Protein AF-A0A660V2J4-F1 (afdb_monomer_lite)

Foldseek 3Di:
DPPVLLVLLLVLLLLLLLLLVLLVQLLVLCVVCVVVLVDDDDLVVLLVSCVSSPLVSLVCSLPVRLVSSLVSLVVSPVVDVDPLSVLLSVLSVVLSVLSVVLVVLNVCSVVVPDPCSSVVSSVSCSPSSVVNVVSSVVNLVSSLVVLLVCLLPLVNLLCLVPCVVVRHPDPVSQQSSQVSNDVLTPLVSLLSNLVSCLVVLVLVVSLVSLVVSVVSLVVDPDPVVSVVSVVSSVVSNVSSVVSCCVVVVPD

pLDDT: mean 92.28, std 7.94, range [41.03, 98.5]

Radius of gyration: 22.84 Å; chains: 1; bounding box: 65×35×66 Å

Sequence (251 aa):
MEQRIVKMLWDAFALFWRGRDIFRAIYQRFHREEERLRKRLRGATLRSLYKEIGFEELQKLRDECIAPSAAKLRQAAPHVETRVATALAGNLSIVYHRISLLIEHNIALEEGRSRDAADDLRTALLRYMEEIHRLIRTCERLFEELASALRNETFFIRSLYLHWQTVSPDRDALRAIYRKMYAGGMAEGLLEVAENFLRSGFYMRAKEVLEKTRSRLRLIKKQEQRNSLEARLRKLQAEVENALNKTLGGV

Structure (mmCIF, N/CA/C/O backbone):
data_AF-A0A660V2J4-F1
#
_entry.id   AF-A0A660V2J4-F1
#
loop_
_atom_site.group_PDB
_atom_site.id
_atom_site.type_symbol
_atom_site.label_atom_id
_atom_site.label_alt_id
_atom_site.label_comp_id
_atom_site.label_asym_id
_atom_site.label_entity_id
_atom_site.label_seq_id
_atom_site.pdbx_PDB_ins_code
_atom_site.Cartn_x
_atom_site.Cartn_y
_atom_site.Cartn_z
_atom_site.occupancy
_atom_site.B_iso_or_equiv
_atom_site.auth_seq_id
_atom_site.auth_comp_id
_atom_site.auth_asym_id
_atom_site.auth_atom_id
_atom_site.pdbx_PDB_model_num
ATOM 1 N N . MET A 1 1 ? -15.106 13.592 6.632 1.00 73.81 1 MET A N 1
ATOM 2 C CA . MET A 1 1 ? -14.903 13.811 5.179 1.00 73.81 1 MET A CA 1
ATOM 3 C C . MET A 1 1 ? -16.055 13.158 4.411 1.00 73.81 1 MET A C 1
ATOM 5 O O . MET A 1 1 ? -16.663 12.247 4.963 1.00 73.81 1 MET A O 1
ATOM 9 N N . GLU A 1 2 ? -16.390 13.572 3.181 1.00 81.69 2 GLU A N 1
ATOM 10 C CA . GLU A 1 2 ? -17.404 12.848 2.390 1.00 81.69 2 GLU A CA 1
ATOM 11 C C . GLU A 1 2 ? -16.991 11.381 2.177 1.00 81.69 2 GLU A C 1
ATOM 13 O O . GLU A 1 2 ? -15.858 11.098 1.780 1.00 81.69 2 GLU A O 1
ATOM 18 N N . GLN A 1 3 ? -17.915 10.436 2.387 1.00 86.00 3 GLN A N 1
ATOM 19 C CA . GLN A 1 3 ? -17.631 8.996 2.285 1.00 86.00 3 GLN A CA 1
ATOM 20 C C . GLN A 1 3 ? -17.048 8.609 0.916 1.00 86.00 3 GLN A C 1
ATOM 22 O O . GLN A 1 3 ? -16.174 7.744 0.828 1.00 86.00 3 GLN A O 1
ATOM 27 N N . ARG A 1 4 ? -17.490 9.281 -0.155 1.00 91.06 4 ARG A N 1
ATOM 28 C CA . ARG A 1 4 ? -16.965 9.090 -1.512 1.00 91.06 4 ARG A CA 1
ATOM 29 C C . ARG A 1 4 ? -15.473 9.431 -1.598 1.00 91.06 4 ARG A C 1
ATOM 31 O O . ARG A 1 4 ? -14.724 8.685 -2.223 1.00 91.06 4 ARG A O 1
ATOM 38 N N . ILE A 1 5 ? -15.040 10.511 -0.952 1.00 91.50 5 ILE A N 1
ATOM 39 C CA . ILE A 1 5 ? -13.641 10.958 -0.938 1.00 91.50 5 ILE A CA 1
ATOM 40 C C . ILE A 1 5 ? -12.781 9.997 -0.117 1.00 91.50 5 ILE A C 1
ATOM 42 O O . ILE A 1 5 ? -11.740 9.554 -0.597 1.00 91.50 5 ILE A O 1
ATOM 46 N N . VAL A 1 6 ? -13.247 9.575 1.065 1.00 92.06 6 VAL A N 1
ATOM 47 C CA . VAL A 1 6 ? -12.532 8.575 1.882 1.00 92.06 6 VAL A CA 1
ATOM 48 C C . VAL A 1 6 ? -12.347 7.267 1.109 1.00 92.06 6 VAL A C 1
ATOM 50 O O . VAL A 1 6 ? -11.268 6.676 1.143 1.00 92.06 6 VAL A O 1
ATOM 53 N N . LYS A 1 7 ? -13.367 6.834 0.355 1.00 94.81 7 LYS A N 1
ATOM 54 C CA . LYS A 1 7 ? -13.260 5.669 -0.530 1.00 94.81 7 LYS A CA 1
ATOM 55 C C . LYS A 1 7 ? -12.200 5.872 -1.616 1.00 94.81 7 LYS A C 1
ATOM 57 O O . LYS A 1 7 ? -11.398 4.972 -1.838 1.00 94.81 7 LYS A O 1
ATOM 62 N N . MET A 1 8 ? -12.154 7.035 -2.270 1.00 95.06 8 MET A N 1
ATOM 63 C CA . MET A 1 8 ? -11.116 7.323 -3.272 1.00 95.06 8 MET A CA 1
ATOM 64 C C . MET A 1 8 ? -9.704 7.271 -2.677 1.00 95.06 8 MET A C 1
ATOM 66 O O . MET A 1 8 ? -8.807 6.699 -3.296 1.00 95.06 8 MET A O 1
ATOM 70 N N . LEU A 1 9 ? -9.512 7.824 -1.475 1.00 95.56 9 LEU A N 1
ATOM 71 C CA . LEU A 1 9 ? -8.227 7.790 -0.771 1.00 95.56 9 LEU A CA 1
ATOM 72 C C . LEU A 1 9 ? -7.832 6.363 -0.378 1.00 95.56 9 LEU A C 1
ATOM 74 O O . LEU A 1 9 ? -6.677 5.979 -0.557 1.00 95.56 9 LEU A O 1
ATOM 78 N N . TRP A 1 10 ? -8.785 5.560 0.101 1.00 96.69 10 TRP A N 1
ATOM 79 C CA . TRP A 1 10 ? -8.566 4.137 0.360 1.00 96.69 10 TRP A CA 1
ATOM 80 C C . TRP A 1 10 ? -8.172 3.378 -0.910 1.00 96.69 10 TRP A C 1
ATOM 82 O O . TRP A 1 10 ? -7.203 2.625 -0.900 1.00 96.69 10 TRP A O 1
ATOM 92 N N . ASP A 1 11 ? -8.889 3.586 -2.013 1.00 97.50 11 ASP A N 1
ATOM 93 C CA . ASP A 1 11 ? -8.585 2.918 -3.275 1.00 97.50 11 ASP A CA 1
ATOM 94 C C . ASP A 1 11 ? -7.172 3.284 -3.762 1.00 97.50 11 ASP A C 1
ATOM 96 O O . ASP A 1 11 ? -6.417 2.409 -4.182 1.00 97.50 11 ASP A O 1
ATOM 100 N N . ALA A 1 12 ? -6.786 4.564 -3.675 1.00 97.69 12 ALA A N 1
ATOM 101 C CA . ALA A 1 12 ? -5.436 5.012 -4.016 1.00 97.69 12 ALA A CA 1
ATOM 102 C C . ALA A 1 12 ? -4.369 4.368 -3.120 1.00 97.69 12 ALA A C 1
ATOM 104 O O . ALA A 1 12 ? -3.342 3.912 -3.628 1.00 97.69 12 ALA A O 1
ATOM 105 N N . PHE A 1 13 ? -4.634 4.299 -1.812 1.00 97.88 13 PHE A N 1
ATOM 106 C CA . PHE A 1 13 ? -3.790 3.627 -0.826 1.00 97.88 13 PHE A CA 1
ATOM 107 C C . PHE A 1 13 ? -3.610 2.143 -1.175 1.00 97.88 13 PHE A C 1
ATOM 109 O O . PHE A 1 13 ? -2.484 1.660 -1.271 1.00 97.88 13 PHE A O 1
ATOM 116 N N . ALA A 1 14 ? -4.701 1.421 -1.434 1.00 98.31 14 ALA A N 1
ATOM 117 C CA . ALA A 1 14 ? -4.668 0.002 -1.776 1.00 98.31 14 ALA A CA 1
ATOM 118 C C . ALA A 1 14 ? -3.894 -0.270 -3.077 1.00 98.31 14 ALA A C 1
ATOM 120 O O . ALA A 1 14 ? -3.062 -1.176 -3.126 1.00 98.31 14 ALA A O 1
ATOM 121 N N . LEU A 1 15 ? -4.134 0.533 -4.118 1.00 98.50 15 LEU A N 1
ATOM 122 C CA . LEU A 1 15 ? -3.418 0.436 -5.393 1.00 98.50 15 LEU A CA 1
ATOM 123 C C . LEU A 1 15 ? -1.921 0.699 -5.229 1.00 98.50 15 LEU A C 1
ATOM 125 O O . LEU A 1 15 ? -1.103 -0.027 -5.791 1.00 98.50 15 LEU A O 1
ATOM 129 N N . PHE A 1 16 ? -1.556 1.700 -4.425 1.00 98.50 16 PHE A N 1
ATOM 130 C CA . PHE A 1 16 ? -0.158 2.008 -4.160 1.00 98.50 16 PHE A CA 1
ATOM 131 C C . PHE A 1 16 ? 0.564 0.840 -3.490 1.00 98.50 16 PHE A C 1
ATOM 133 O O . PHE A 1 16 ? 1.608 0.428 -3.980 1.00 98.50 16 PHE A O 1
ATOM 140 N N . TRP A 1 17 ? 0.021 0.281 -2.405 1.00 98.31 17 TRP A N 1
ATOM 141 C CA . TRP A 1 17 ? 0.702 -0.795 -1.675 1.00 98.31 17 TRP A CA 1
ATOM 142 C C . TRP A 1 17 ? 0.837 -2.080 -2.500 1.00 98.31 17 TRP A C 1
ATOM 144 O O . TRP A 1 17 ? 1.894 -2.712 -2.452 1.00 98.31 17 TRP A O 1
ATOM 154 N N . ARG A 1 18 ? -0.162 -2.410 -3.334 1.00 97.81 18 ARG A N 1
ATOM 155 C CA . ARG A 1 18 ? -0.046 -3.491 -4.330 1.00 97.81 18 ARG A CA 1
ATOM 156 C C . ARG A 1 18 ? 1.081 -3.212 -5.323 1.00 97.81 18 ARG A C 1
ATOM 158 O O . ARG A 1 18 ? 1.952 -4.054 -5.528 1.00 97.81 18 ARG A O 1
ATOM 165 N N . GLY A 1 19 ? 1.096 -2.009 -5.901 1.00 97.75 19 GLY A N 1
ATOM 166 C CA . GLY A 1 19 ? 2.144 -1.580 -6.826 1.00 97.75 19 GLY A CA 1
ATOM 167 C C . GLY A 1 19 ? 3.536 -1.586 -6.190 1.00 97.75 19 GLY A C 1
ATOM 168 O O . GLY A 1 19 ? 4.500 -2.044 -6.797 1.00 97.75 19 GLY A O 1
ATOM 169 N N . ARG A 1 20 ? 3.647 -1.156 -4.933 1.00 97.69 20 ARG A N 1
ATOM 170 C CA . ARG A 1 20 ? 4.887 -1.181 -4.154 1.00 97.69 20 ARG A CA 1
ATOM 171 C C . ARG A 1 20 ? 5.443 -2.596 -4.058 1.00 97.69 20 ARG A C 1
ATOM 173 O O . ARG A 1 20 ? 6.639 -2.782 -4.260 1.00 97.69 20 ARG A O 1
ATOM 180 N N . ASP A 1 21 ? 4.605 -3.591 -3.770 1.00 97.00 21 ASP A N 1
ATOM 181 C CA . ASP A 1 21 ? 5.059 -4.980 -3.655 1.00 97.00 21 ASP A CA 1
ATOM 182 C C . ASP A 1 21 ? 5.522 -5.561 -4.997 1.00 97.00 21 ASP A C 1
ATOM 184 O O . ASP A 1 21 ? 6.550 -6.242 -5.028 1.00 97.00 21 ASP A O 1
ATOM 188 N N . ILE A 1 22 ? 4.827 -5.232 -6.094 1.00 96.94 22 ILE A N 1
ATOM 189 C CA . ILE A 1 22 ? 5.258 -5.570 -7.462 1.00 96.94 22 ILE A CA 1
ATOM 190 C C . ILE A 1 22 ? 6.629 -4.944 -7.741 1.00 96.94 22 ILE A C 1
ATOM 192 O O . ILE A 1 22 ? 7.579 -5.644 -8.091 1.00 96.94 22 ILE A O 1
ATOM 196 N N . PHE A 1 23 ? 6.770 -3.635 -7.508 1.00 98.00 23 PHE A N 1
ATOM 197 C CA . PHE A 1 23 ? 8.033 -2.934 -7.721 1.00 98.00 23 PHE A CA 1
ATOM 198 C C . PHE A 1 23 ? 9.160 -3.502 -6.859 1.00 98.00 23 PHE A C 1
ATOM 200 O O . PHE A 1 23 ? 10.274 -3.661 -7.343 1.00 98.00 23 PHE A O 1
ATOM 207 N N . ARG A 1 24 ? 8.892 -3.855 -5.598 1.00 96.88 24 ARG A N 1
ATOM 208 C CA . ARG A 1 24 ? 9.892 -4.457 -4.710 1.00 96.88 24 ARG A CA 1
ATOM 209 C C . ARG A 1 24 ? 10.442 -5.762 -5.288 1.00 96.88 24 ARG A C 1
ATOM 211 O O . ARG A 1 24 ? 11.648 -5.976 -5.211 1.00 96.88 24 ARG A O 1
ATOM 218 N N . ALA A 1 25 ? 9.593 -6.612 -5.868 1.00 96.81 25 ALA A N 1
ATOM 219 C CA . ALA A 1 25 ? 10.039 -7.846 -6.515 1.00 96.81 25 ALA A CA 1
ATOM 220 C C . ALA A 1 25 ? 10.914 -7.560 -7.750 1.00 96.81 25 ALA A C 1
ATOM 222 O O . ALA A 1 25 ? 11.991 -8.142 -7.890 1.00 96.81 25 ALA A O 1
ATOM 223 N N . ILE A 1 26 ? 10.499 -6.607 -8.592 1.00 97.12 26 ILE A N 1
ATOM 224 C CA . ILE A 1 26 ? 11.266 -6.158 -9.766 1.00 97.12 26 ILE A CA 1
ATOM 225 C C . ILE A 1 26 ? 12.624 -5.594 -9.338 1.00 97.12 26 ILE A C 1
ATOM 227 O O . ILE A 1 26 ? 13.661 -5.998 -9.859 1.00 97.12 26 ILE A O 1
ATOM 231 N N . TYR A 1 27 ? 12.637 -4.704 -8.349 1.00 97.31 27 TYR A N 1
ATOM 232 C CA . TYR A 1 27 ? 13.842 -4.049 -7.855 1.00 97.31 27 TYR A CA 1
ATOM 233 C C . TYR A 1 27 ? 14.826 -5.045 -7.224 1.00 97.31 27 TYR A C 1
ATOM 235 O O . TYR A 1 27 ? 16.031 -4.933 -7.425 1.00 97.31 27 TYR A O 1
ATOM 243 N N . GLN A 1 28 ? 14.333 -6.079 -6.533 1.00 96.75 28 GLN A N 1
ATOM 244 C CA . GLN A 1 28 ? 15.180 -7.165 -6.029 1.00 96.75 28 GLN A CA 1
ATOM 245 C C . GLN A 1 28 ? 15.858 -7.953 -7.153 1.00 96.75 28 GLN A C 1
ATOM 247 O O . GLN A 1 28 ? 17.029 -8.303 -7.016 1.00 96.75 28 GLN A O 1
ATOM 252 N N . ARG A 1 29 ? 15.153 -8.245 -8.254 1.00 96.81 29 ARG A N 1
ATOM 253 C CA . ARG A 1 29 ? 15.758 -8.908 -9.421 1.00 96.81 29 ARG A CA 1
ATOM 254 C C . ARG A 1 29 ? 16.741 -7.983 -10.132 1.00 96.81 29 ARG A C 1
ATOM 256 O O . ARG A 1 29 ? 17.856 -8.403 -10.409 1.00 96.81 29 ARG A O 1
ATOM 263 N N . PHE A 1 30 ? 16.380 -6.714 -10.322 1.00 95.88 30 PHE A N 1
ATOM 264 C CA . PHE A 1 30 ? 17.278 -5.684 -10.850 1.00 95.88 30 PHE A CA 1
ATOM 265 C C . PHE A 1 30 ? 18.596 -5.610 -10.066 1.00 95.88 30 PHE A C 1
ATOM 267 O O . PHE A 1 30 ? 19.661 -5.678 -10.669 1.00 95.88 30 PHE A O 1
ATOM 274 N N . HIS A 1 31 ? 18.539 -5.558 -8.733 1.00 95.19 31 HIS A N 1
ATOM 275 C CA . HIS A 1 31 ? 19.734 -5.465 -7.892 1.00 95.19 31 HIS A CA 1
ATOM 276 C C . HIS A 1 31 ? 20.636 -6.712 -7.996 1.00 95.19 31 HIS A C 1
ATOM 278 O O . HIS A 1 31 ? 21.852 -6.610 -7.848 1.00 95.19 31 HIS A O 1
ATOM 284 N N . ARG A 1 32 ? 20.082 -7.903 -8.267 1.00 94.88 32 ARG A N 1
ATOM 285 C CA . ARG A 1 32 ? 20.900 -9.110 -8.517 1.00 94.88 32 ARG A CA 1
ATOM 286 C C . ARG A 1 32 ? 21.688 -9.009 -9.822 1.00 94.88 32 ARG A C 1
ATOM 288 O O . ARG A 1 32 ? 22.798 -9.524 -9.904 1.00 94.88 32 ARG A O 1
ATOM 295 N N . GLU A 1 33 ? 21.133 -8.314 -10.809 1.00 93.56 33 GLU A N 1
ATOM 296 C CA . GLU A 1 33 ? 21.704 -8.186 -12.150 1.00 93.56 33 GLU A CA 1
ATOM 297 C C . GLU A 1 33 ? 22.475 -6.870 -12.367 1.00 93.56 33 GLU A C 1
ATOM 299 O O . GLU A 1 33 ? 23.043 -6.654 -13.441 1.00 93.56 33 GLU A O 1
ATOM 304 N N . GLU A 1 34 ? 22.538 -5.991 -11.363 1.00 91.25 34 GLU A N 1
ATOM 305 C CA . GLU A 1 34 ? 23.089 -4.635 -11.486 1.00 91.25 34 GLU A CA 1
ATOM 306 C C . GLU A 1 34 ? 24.537 -4.631 -12.005 1.00 91.25 34 GLU A C 1
ATOM 308 O O . GLU A 1 34 ? 24.867 -3.913 -12.949 1.00 91.25 34 GLU A O 1
ATOM 313 N N . GLU A 1 35 ? 25.399 -5.495 -11.465 1.00 90.38 35 GLU A N 1
ATOM 314 C CA . GLU A 1 35 ? 26.800 -5.601 -11.898 1.00 90.38 35 GLU A CA 1
ATOM 315 C C . GLU A 1 35 ? 26.942 -6.053 -13.358 1.00 90.38 35 GLU A C 1
ATOM 317 O O . GLU A 1 35 ? 27.878 -5.660 -14.062 1.00 90.38 35 GLU A O 1
ATOM 322 N N . ARG A 1 36 ? 25.996 -6.855 -13.858 1.00 90.00 36 ARG A N 1
ATOM 323 C CA . ARG A 1 36 ? 25.964 -7.248 -15.273 1.00 90.00 36 ARG A CA 1
ATOM 324 C C . ARG A 1 36 ? 25.474 -6.093 -16.139 1.00 90.00 36 ARG A C 1
ATOM 326 O O . ARG A 1 36 ? 26.045 -5.870 -17.203 1.00 90.00 36 ARG A O 1
ATOM 333 N N . LEU A 1 37 ? 24.495 -5.321 -15.662 1.00 89.81 37 LEU A N 1
ATOM 334 C CA . LEU A 1 37 ? 23.992 -4.110 -16.320 1.00 89.81 37 LEU A CA 1
ATOM 335 C C . LEU A 1 37 ? 25.022 -2.973 -16.371 1.00 89.81 37 LEU A C 1
ATOM 337 O O . LEU A 1 37 ? 24.953 -2.122 -17.256 1.00 89.81 37 LEU A O 1
ATOM 341 N N . ARG A 1 38 ? 26.006 -2.936 -15.469 1.00 90.06 38 ARG A N 1
ATOM 342 C CA . ARG A 1 38 ? 27.103 -1.950 -15.526 1.00 90.06 38 ARG A CA 1
ATOM 343 C C . ARG A 1 38 ? 28.062 -2.193 -16.691 1.00 90.06 38 ARG A C 1
ATOM 345 O O . ARG A 1 38 ? 28.679 -1.245 -17.178 1.00 90.06 38 ARG A O 1
ATOM 352 N N . LYS A 1 39 ? 28.150 -3.431 -17.180 1.00 89.56 39 LYS A N 1
ATOM 353 C CA . LYS A 1 39 ? 28.968 -3.798 -18.341 1.00 89.56 39 LYS A CA 1
ATOM 354 C C . LYS A 1 39 ? 28.204 -3.536 -19.636 1.00 89.56 39 LYS A C 1
ATOM 356 O O . LYS A 1 39 ? 26.977 -3.568 -19.674 1.00 89.56 39 LYS A O 1
ATOM 361 N N . ARG A 1 40 ? 28.937 -3.300 -20.724 1.00 85.75 40 ARG A N 1
ATOM 362 C CA . ARG A 1 40 ? 28.337 -3.196 -22.056 1.00 85.75 40 ARG A CA 1
ATOM 363 C C . ARG A 1 40 ? 27.771 -4.556 -22.464 1.00 85.75 40 ARG A C 1
ATOM 365 O O . ARG A 1 40 ? 28.480 -5.561 -22.405 1.00 85.75 40 ARG A O 1
ATOM 372 N N . LEU A 1 41 ? 26.511 -4.585 -22.886 1.00 85.12 41 LEU A N 1
ATOM 373 C CA . LEU A 1 41 ? 25.811 -5.804 -23.289 1.00 85.12 41 LEU A CA 1
ATOM 374 C C . LEU A 1 41 ? 25.343 -5.684 -24.738 1.00 85.12 41 LEU A C 1
ATOM 376 O O . LEU A 1 41 ? 24.947 -4.615 -25.195 1.00 85.12 41 LEU A O 1
ATOM 380 N N . ARG A 1 42 ? 25.358 -6.804 -25.468 1.00 85.06 42 ARG A N 1
ATOM 381 C CA . ARG A 1 42 ? 24.712 -6.875 -26.785 1.00 85.06 42 ARG A CA 1
ATOM 382 C C . ARG A 1 42 ? 23.197 -6.748 -26.604 1.00 85.06 42 ARG A C 1
ATOM 384 O O . ARG A 1 42 ? 22.652 -7.297 -25.648 1.00 85.06 42 ARG A O 1
ATOM 391 N N . GLY A 1 43 ? 22.511 -6.110 -27.555 1.00 82.62 43 GLY A N 1
ATOM 392 C CA . GLY A 1 43 ? 21.068 -5.843 -27.459 1.00 82.62 43 GLY A CA 1
ATOM 393 C C . GLY A 1 43 ? 20.212 -7.088 -27.183 1.00 82.62 43 GLY A C 1
ATOM 394 O O . GLY A 1 43 ? 19.308 -7.037 -26.359 1.00 82.62 43 GLY A O 1
ATOM 395 N N . ALA A 1 44 ? 20.537 -8.238 -27.785 1.00 84.88 44 ALA A N 1
ATOM 396 C CA . ALA A 1 44 ? 19.824 -9.493 -27.520 1.00 84.88 44 ALA A CA 1
ATOM 397 C C . ALA A 1 44 ? 19.966 -9.969 -26.060 1.00 84.88 44 ALA A C 1
ATOM 399 O O . ALA A 1 44 ? 18.983 -10.377 -25.446 1.00 84.88 44 ALA A O 1
ATOM 400 N N . THR A 1 45 ? 21.171 -9.869 -25.491 1.00 86.44 45 THR A N 1
ATOM 401 C CA . THR A 1 45 ? 21.437 -10.208 -24.086 1.00 86.44 45 THR A CA 1
ATOM 402 C C . THR A 1 45 ? 20.729 -9.238 -23.145 1.00 86.44 45 THR A C 1
ATOM 404 O O . THR A 1 45 ? 20.132 -9.672 -22.165 1.00 86.44 45 THR A O 1
ATOM 407 N N . LEU A 1 46 ? 20.748 -7.940 -23.467 1.00 86.88 46 LEU A N 1
ATOM 408 C CA . LEU A 1 46 ? 20.059 -6.913 -22.688 1.00 86.88 46 LEU A CA 1
ATOM 409 C C . LEU A 1 46 ? 18.546 -7.174 -22.636 1.00 86.88 46 LEU A C 1
ATOM 411 O O . LEU A 1 46 ? 17.966 -7.170 -21.557 1.00 86.88 46 LEU A O 1
ATOM 415 N N . ARG A 1 47 ? 17.920 -7.503 -23.773 1.00 86.06 47 ARG A N 1
ATOM 416 C CA . ARG A 1 47 ? 16.488 -7.841 -23.827 1.00 86.06 47 ARG A CA 1
ATOM 417 C C . ARG A 1 47 ? 16.128 -9.063 -22.981 1.00 86.06 47 ARG A C 1
ATOM 419 O O . ARG A 1 47 ? 15.116 -9.036 -22.288 1.00 86.06 47 ARG A O 1
ATOM 426 N N . SER A 1 48 ? 16.944 -10.122 -23.012 1.00 89.12 48 SER A N 1
ATOM 427 C CA . SER A 1 48 ? 16.725 -11.300 -22.152 1.00 89.12 48 SER A CA 1
ATOM 428 C C . SER A 1 48 ? 16.757 -10.914 -20.676 1.00 89.12 48 SER A C 1
ATOM 430 O O . SER A 1 48 ? 15.836 -11.226 -19.926 1.00 89.12 48 SER A O 1
ATOM 432 N N . LEU A 1 49 ? 17.773 -10.141 -20.291 1.00 89.56 49 LEU A N 1
ATOM 433 C CA . LEU A 1 49 ? 17.950 -9.681 -18.920 1.00 89.56 49 LEU A CA 1
ATOM 434 C C . LEU A 1 49 ? 16.769 -8.824 -18.439 1.00 89.56 49 LEU A C 1
ATOM 436 O O . LEU A 1 49 ? 16.384 -8.868 -17.278 1.00 89.56 49 LEU A O 1
ATOM 440 N N . TYR A 1 50 ? 16.153 -8.059 -19.337 1.00 87.94 50 TYR A N 1
ATOM 441 C CA . TYR A 1 50 ? 15.026 -7.190 -18.999 1.00 87.94 50 TYR A CA 1
ATOM 442 C C . TYR A 1 50 ? 13.754 -7.988 -18.739 1.00 87.94 50 TYR A C 1
ATOM 444 O O . TYR A 1 50 ? 13.012 -7.690 -17.798 1.00 87.94 50 TYR A O 1
ATOM 452 N N . LYS A 1 51 ? 13.535 -9.049 -19.519 1.00 89.81 51 LYS A N 1
ATOM 453 C CA . LYS A 1 51 ? 12.469 -10.015 -19.243 1.00 89.81 51 LYS A CA 1
ATOM 454 C C . LYS A 1 51 ? 12.669 -10.665 -17.876 1.00 89.81 51 LYS A C 1
ATOM 456 O O . LYS A 1 51 ? 11.728 -10.702 -17.091 1.00 89.81 51 LYS A O 1
ATOM 461 N N . GLU A 1 52 ? 13.897 -11.071 -17.553 1.00 90.94 52 GLU A N 1
ATOM 462 C CA . GLU A 1 52 ? 14.248 -11.653 -16.247 1.00 90.94 52 GLU A CA 1
ATOM 463 C C . GLU A 1 52 ? 14.034 -10.672 -15.080 1.00 90.94 52 GLU A C 1
ATOM 465 O O . GLU A 1 52 ? 13.536 -11.056 -14.021 1.00 90.94 52 GLU A O 1
ATOM 470 N N . ILE A 1 53 ? 14.350 -9.387 -15.266 1.00 92.12 53 ILE A N 1
ATOM 471 C CA . ILE A 1 53 ? 14.111 -8.345 -14.256 1.00 92.12 53 ILE A CA 1
ATOM 472 C C . ILE A 1 53 ? 12.608 -8.095 -14.046 1.00 92.12 53 ILE A C 1
ATOM 474 O O . ILE A 1 53 ? 12.199 -7.759 -12.931 1.00 92.12 53 ILE A O 1
ATOM 478 N N . GLY A 1 54 ? 11.770 -8.340 -15.054 1.00 91.62 54 GLY A N 1
ATOM 479 C CA . GLY A 1 54 ? 10.312 -8.188 -14.988 1.00 91.62 54 GLY A CA 1
ATOM 480 C C . GLY A 1 54 ? 9.818 -6.909 -15.653 1.00 91.62 54 GLY A C 1
ATOM 481 O O . GLY A 1 54 ? 9.002 -6.180 -15.097 1.00 91.62 54 GLY A O 1
ATOM 482 N N . PHE A 1 55 ? 10.322 -6.612 -16.847 1.00 88.88 55 PHE A N 1
ATOM 483 C CA . PHE A 1 55 ? 9.948 -5.406 -17.581 1.00 88.88 55 PHE A CA 1
ATOM 484 C C . PHE A 1 55 ? 8.453 -5.339 -17.948 1.00 88.88 55 PHE A C 1
ATOM 486 O O . PHE A 1 55 ? 7.824 -4.292 -17.821 1.00 88.88 55 PHE A O 1
ATOM 493 N N . GLU A 1 56 ? 7.843 -6.467 -18.313 1.00 89.81 56 GLU A N 1
ATOM 494 C CA . GLU A 1 56 ? 6.390 -6.547 -18.543 1.00 89.81 56 GLU A CA 1
ATOM 495 C C . GLU A 1 56 ? 5.590 -6.222 -17.268 1.00 89.81 56 GLU A C 1
ATOM 497 O O . GLU A 1 56 ? 4.529 -5.598 -17.311 1.00 89.81 56 GLU A O 1
ATOM 502 N N . GLU A 1 57 ? 6.121 -6.595 -16.102 1.00 94.62 57 GLU A N 1
ATOM 503 C CA . GLU A 1 57 ? 5.511 -6.286 -14.809 1.00 94.62 57 GLU A CA 1
ATOM 504 C C . GLU A 1 57 ? 5.641 -4.797 -14.458 1.00 94.62 57 GLU A C 1
ATOM 506 O O . GLU A 1 57 ? 4.752 -4.263 -13.795 1.00 94.62 57 GLU A O 1
ATOM 511 N N . LEU A 1 58 ? 6.684 -4.096 -14.933 1.00 94.12 58 LEU A N 1
ATOM 512 C CA . LEU A 1 58 ? 6.783 -2.634 -14.807 1.00 94.12 58 LEU A CA 1
ATOM 513 C C . LEU A 1 58 ? 5.644 -1.934 -15.554 1.00 94.12 58 LEU A C 1
ATOM 515 O O . LEU A 1 58 ? 5.080 -0.968 -15.036 1.00 94.12 58 LEU A O 1
ATOM 519 N N . GLN A 1 59 ? 5.269 -2.422 -16.737 1.00 93.81 59 GLN A N 1
ATOM 520 C CA . GLN A 1 59 ? 4.137 -1.865 -17.473 1.00 93.81 59 GLN A CA 1
ATOM 521 C C . GLN A 1 59 ? 2.822 -2.074 -16.714 1.00 93.81 59 GLN A C 1
ATOM 523 O O . GLN A 1 59 ? 2.089 -1.111 -16.491 1.00 93.81 59 GLN A O 1
ATOM 528 N N . LYS A 1 60 ? 2.563 -3.294 -16.226 1.00 95.00 60 LYS A N 1
ATOM 529 C CA . LYS A 1 60 ? 1.381 -3.578 -15.390 1.00 95.00 60 LYS A CA 1
ATOM 530 C C . LYS A 1 60 ? 1.359 -2.716 -14.130 1.00 95.00 60 LYS A C 1
ATOM 532 O O . LYS A 1 60 ? 0.342 -2.113 -13.809 1.00 95.00 60 LYS A O 1
ATOM 537 N N . LEU A 1 61 ? 2.498 -2.578 -13.448 1.00 96.75 61 LEU A N 1
ATOM 538 C CA . LEU A 1 61 ? 2.657 -1.673 -12.310 1.00 96.75 61 LEU A CA 1
ATOM 539 C C . LEU A 1 61 ? 2.236 -0.239 -12.665 1.00 96.75 61 LEU A C 1
ATOM 541 O O . LEU A 1 61 ? 1.492 0.391 -11.908 1.00 96.75 61 LEU A O 1
ATOM 545 N N . ARG A 1 62 ? 2.711 0.286 -13.798 1.00 97.50 62 ARG A N 1
ATOM 546 C CA . ARG A 1 62 ? 2.387 1.641 -14.253 1.00 97.50 62 ARG A CA 1
ATOM 547 C C . ARG A 1 62 ? 0.888 1.800 -14.506 1.00 97.50 62 ARG A C 1
ATOM 549 O O . ARG A 1 62 ? 0.291 2.740 -13.977 1.00 97.50 62 ARG A O 1
ATOM 556 N N . ASP A 1 63 ? 0.319 0.894 -15.291 1.00 97.31 63 ASP A N 1
ATOM 557 C CA . ASP A 1 63 ? -1.019 1.036 -15.871 1.00 97.31 63 ASP A CA 1
ATOM 558 C C . ASP A 1 63 ? -2.128 0.639 -14.887 1.00 97.31 63 ASP A C 1
ATOM 560 O O . ASP A 1 63 ? -3.169 1.291 -14.829 1.00 97.31 63 ASP A O 1
ATOM 564 N N . GLU A 1 64 ? -1.891 -0.374 -14.053 1.00 97.56 64 GLU A N 1
ATOM 565 C CA . GLU A 1 64 ? -2.902 -0.924 -13.145 1.00 97.56 64 GLU A CA 1
ATOM 566 C C . GLU A 1 64 ? -2.809 -0.354 -11.724 1.00 97.56 64 GLU A C 1
ATOM 568 O O . GLU A 1 64 ? -3.819 -0.300 -11.022 1.00 97.56 64 GLU A O 1
ATOM 573 N N . CYS A 1 65 ? -1.630 0.111 -11.288 1.00 98.00 65 CYS A N 1
ATOM 574 C CA . CYS A 1 65 ? -1.419 0.584 -9.914 1.00 98.00 65 CYS A CA 1
ATOM 575 C C . CYS A 1 65 ? -1.071 2.077 -9.842 1.00 98.00 65 CYS A C 1
ATOM 577 O O . CYS A 1 65 ? -1.793 2.846 -9.202 1.00 98.00 65 CYS A O 1
ATOM 579 N N . ILE A 1 66 ? 0.023 2.508 -10.481 1.00 98.19 66 ILE A N 1
ATOM 580 C CA . ILE A 1 66 ? 0.570 3.863 -10.297 1.00 98.19 66 ILE A CA 1
ATOM 581 C C . ILE A 1 66 ? -0.344 4.931 -10.905 1.00 98.19 66 ILE A C 1
ATOM 583 O O . ILE A 1 66 ? -0.735 5.864 -10.199 1.00 98.19 66 ILE A O 1
ATOM 587 N N . ALA A 1 67 ? -0.716 4.802 -12.184 1.00 97.56 67 ALA A N 1
ATOM 588 C CA . ALA A 1 67 ? -1.580 5.780 -12.844 1.00 97.56 67 ALA A CA 1
ATOM 589 C C . ALA A 1 67 ? -2.966 5.882 -12.178 1.00 97.56 67 ALA A C 1
ATOM 591 O O . ALA A 1 67 ? -3.374 7.004 -11.851 1.00 97.56 67 ALA A O 1
ATOM 592 N N . PRO A 1 68 ? -3.671 4.771 -11.875 1.00 98.12 68 PRO A N 1
ATOM 593 C CA . PRO A 1 68 ? -4.966 4.846 -11.204 1.00 98.12 68 PRO A CA 1
ATOM 594 C C . PRO A 1 68 ? -4.877 5.404 -9.777 1.00 98.12 68 PRO A C 1
ATOM 596 O O . PRO A 1 68 ? -5.754 6.168 -9.367 1.00 98.12 68 PRO A O 1
ATOM 599 N N . SER A 1 69 ? -3.814 5.085 -9.026 1.00 97.75 69 SER A N 1
ATOM 600 C CA . SER A 1 69 ? -3.586 5.652 -7.688 1.00 97.75 69 SER A CA 1
ATOM 601 C C . SER A 1 69 ? -3.383 7.171 -7.757 1.00 97.75 69 SER A C 1
ATOM 603 O O . SER A 1 69 ? -4.078 7.920 -7.064 1.00 97.75 69 SER A O 1
ATOM 605 N N . ALA A 1 70 ? -2.525 7.649 -8.667 1.00 97.06 70 ALA A N 1
ATOM 606 C CA . ALA A 1 70 ? -2.302 9.079 -8.883 1.00 97.06 70 ALA A CA 1
ATOM 607 C C . ALA A 1 70 ? -3.586 9.809 -9.312 1.00 97.06 70 ALA A C 1
ATOM 609 O O . ALA A 1 70 ? -3.878 10.891 -8.802 1.00 97.06 70 ALA A O 1
ATOM 610 N N . ALA A 1 71 ? -4.377 9.219 -10.212 1.00 96.62 71 ALA A N 1
ATOM 611 C CA . ALA A 1 71 ? -5.637 9.801 -10.671 1.00 96.62 71 ALA A CA 1
ATOM 612 C C . ALA A 1 71 ? -6.643 9.973 -9.522 1.00 96.62 71 ALA A C 1
ATOM 614 O O . ALA A 1 71 ? -7.217 11.050 -9.365 1.00 96.62 71 ALA A O 1
ATOM 615 N N . LYS A 1 72 ? -6.808 8.948 -8.676 1.00 96.12 72 LYS A N 1
ATOM 616 C CA . LYS A 1 72 ? -7.687 9.007 -7.498 1.00 96.12 72 LYS A CA 1
ATOM 617 C C . LYS A 1 72 ? -7.236 10.063 -6.488 1.00 96.12 72 LYS A C 1
ATOM 619 O O . LYS A 1 72 ? -8.074 10.781 -5.952 1.00 96.12 72 LYS A O 1
ATOM 624 N N . LEU A 1 73 ? -5.928 10.212 -6.271 1.00 94.88 73 LEU A N 1
ATOM 625 C CA . LEU A 1 73 ? -5.386 11.264 -5.404 1.00 94.88 73 LEU A CA 1
ATOM 626 C C . LEU A 1 73 ? -5.667 12.665 -5.952 1.00 94.88 73 LEU A C 1
ATOM 628 O O . LEU A 1 73 ? -6.087 13.531 -5.191 1.00 94.88 73 LEU A O 1
ATOM 632 N N . ARG A 1 74 ? -5.504 12.887 -7.264 1.00 92.75 74 ARG A N 1
ATOM 633 C CA . ARG A 1 74 ? -5.843 14.178 -7.894 1.00 92.75 74 ARG A CA 1
ATOM 634 C C . ARG A 1 74 ? -7.333 14.493 -7.795 1.00 92.75 74 ARG A C 1
ATOM 636 O O . ARG A 1 74 ? -7.680 15.643 -7.568 1.00 92.75 74 ARG A O 1
ATOM 643 N N . GLN A 1 75 ? -8.197 13.489 -7.940 1.00 91.81 75 GLN A N 1
ATOM 644 C CA . GLN A 1 75 ? -9.645 13.657 -7.775 1.00 91.81 75 GLN A CA 1
ATOM 645 C C . GLN A 1 75 ? -10.032 13.965 -6.326 1.00 91.81 75 GLN A C 1
ATOM 647 O O . GLN A 1 75 ? -10.951 14.741 -6.092 1.00 91.81 75 GLN A O 1
ATOM 652 N N . ALA A 1 76 ? -9.335 13.378 -5.351 1.00 89.44 76 ALA A N 1
ATOM 653 C CA . ALA A 1 76 ? -9.584 13.643 -3.940 1.00 89.44 76 ALA A CA 1
ATOM 654 C C . ALA A 1 76 ? -9.016 14.998 -3.478 1.00 89.44 76 ALA A C 1
ATOM 656 O O . ALA A 1 76 ? -9.606 15.623 -2.603 1.00 89.44 76 ALA A O 1
ATOM 657 N N . ALA A 1 77 ? -7.908 15.470 -4.063 1.00 84.12 77 ALA A N 1
ATOM 658 C CA . ALA A 1 77 ? -7.158 16.642 -3.598 1.00 84.12 77 ALA A CA 1
ATOM 659 C C . ALA A 1 77 ? -7.985 17.931 -3.371 1.00 84.12 77 ALA A C 1
ATOM 661 O O . ALA A 1 77 ? -7.739 18.589 -2.364 1.00 84.12 77 ALA A O 1
ATOM 662 N N . PRO A 1 78 ? -8.983 18.297 -4.204 1.00 81.81 78 PRO A N 1
ATOM 663 C CA . PRO A 1 78 ? -9.815 19.480 -3.953 1.00 81.81 78 PRO A CA 1
ATOM 664 C C . PRO A 1 78 ? -10.685 19.380 -2.692 1.00 81.81 78 PRO A C 1
ATOM 666 O O . PRO A 1 78 ? -11.127 20.395 -2.166 1.00 81.81 78 PRO A O 1
ATOM 669 N N . HIS A 1 79 ? -10.954 18.162 -2.220 1.00 78.00 79 HIS A N 1
ATOM 670 C CA . HIS A 1 79 ? -11.916 17.878 -1.151 1.00 78.00 79 HIS A CA 1
ATOM 671 C C . HIS A 1 79 ? -11.262 17.493 0.173 1.00 78.00 79 HIS A C 1
ATOM 673 O O . HIS A 1 79 ? -11.947 17.240 1.166 1.00 78.00 79 HIS A O 1
ATOM 679 N N . VAL A 1 80 ? -9.939 17.395 0.193 1.00 70.25 80 VAL A N 1
ATOM 680 C CA . VAL A 1 80 ? -9.188 17.095 1.400 1.00 70.25 80 VAL A CA 1
ATOM 681 C C . VAL A 1 80 ? -7.996 18.040 1.444 1.00 70.25 80 VAL A C 1
ATOM 683 O O . VAL A 1 80 ? -7.119 17.978 0.588 1.00 70.25 80 VAL A O 1
ATOM 686 N N . GLU A 1 81 ? -7.975 18.909 2.460 1.00 60.62 81 GLU A N 1
ATOM 687 C CA . GLU A 1 81 ? -6.940 19.919 2.740 1.00 60.62 81 GLU A CA 1
ATOM 688 C C . GLU A 1 81 ? -5.592 19.286 3.135 1.00 60.62 81 GLU A C 1
ATOM 690 O O . GLU A 1 81 ? -4.962 19.633 4.131 1.00 60.62 81 GLU A O 1
ATOM 695 N N . THR A 1 82 ? -5.122 18.300 2.377 1.00 66.12 82 THR A N 1
ATOM 696 C CA . THR A 1 82 ? -3.860 17.628 2.649 1.00 66.12 82 THR A CA 1
ATOM 697 C C . THR A 1 82 ? -2.892 17.918 1.523 1.00 66.12 82 THR A C 1
ATOM 699 O O . THR A 1 82 ? -2.943 17.332 0.443 1.00 66.12 82 THR A O 1
ATOM 702 N N . ARG A 1 83 ? -1.912 18.776 1.825 1.00 82.94 83 ARG A N 1
ATOM 703 C CA . ARG A 1 83 ? -0.674 18.911 1.037 1.00 82.94 83 ARG A CA 1
ATOM 704 C C . ARG A 1 83 ? -0.062 17.536 0.704 1.00 82.94 83 ARG A C 1
ATOM 706 O O . ARG A 1 83 ? 0.551 17.373 -0.345 1.00 82.94 83 ARG A O 1
ATOM 713 N N . VAL A 1 84 ? -0.298 16.543 1.568 1.00 89.19 84 VAL A N 1
ATOM 714 C CA . VAL A 1 84 ? 0.092 15.136 1.407 1.00 89.19 84 VAL A CA 1
ATOM 715 C C . VAL A 1 84 ? -0.517 14.489 0.157 1.00 89.19 84 VAL A C 1
ATOM 717 O O . VAL A 1 84 ? 0.222 13.859 -0.594 1.00 89.19 84 VAL A O 1
ATOM 720 N N . ALA A 1 85 ? -1.817 14.653 -0.126 1.00 89.25 85 ALA A N 1
ATOM 721 C CA . ALA A 1 85 ? -2.447 14.035 -1.301 1.00 89.25 85 ALA A CA 1
ATOM 722 C C . ALA A 1 85 ? -1.884 14.595 -2.619 1.00 89.25 85 ALA A C 1
ATOM 724 O O . ALA A 1 85 ? -1.579 13.834 -3.541 1.00 89.25 85 ALA A O 1
ATOM 725 N N . THR A 1 86 ? -1.662 15.910 -2.682 1.00 90.44 86 THR A N 1
ATOM 726 C CA . THR A 1 86 ? -1.019 16.567 -3.830 1.00 90.44 86 THR A CA 1
ATOM 727 C C . THR A 1 86 ? 0.426 16.101 -4.004 1.00 90.44 86 THR A C 1
ATOM 729 O O . THR A 1 86 ? 0.835 15.762 -5.115 1.00 90.44 86 THR A O 1
ATOM 732 N N . ALA A 1 87 ? 1.195 16.018 -2.913 1.00 93.69 87 ALA A N 1
ATOM 733 C CA . ALA A 1 87 ? 2.566 15.513 -2.947 1.00 93.69 87 ALA A CA 1
ATOM 734 C C . ALA A 1 87 ? 2.631 14.045 -3.402 1.00 93.69 87 ALA A C 1
ATOM 736 O O . ALA A 1 87 ? 3.487 13.690 -4.213 1.00 93.69 87 ALA A O 1
ATOM 737 N N . LEU A 1 88 ? 1.713 13.194 -2.934 1.00 96.00 88 LEU A N 1
ATOM 738 C CA . LEU A 1 88 ? 1.588 11.806 -3.387 1.00 96.00 88 LEU A CA 1
ATOM 739 C C . LEU A 1 88 ? 1.306 11.736 -4.890 1.00 96.00 88 LEU A C 1
ATOM 741 O O . LEU A 1 88 ? 2.024 11.052 -5.617 1.00 96.00 88 LEU A O 1
ATOM 745 N N . ALA A 1 89 ? 0.309 12.482 -5.374 1.00 95.38 89 ALA A N 1
ATOM 746 C CA . ALA A 1 89 ? -0.026 12.518 -6.795 1.00 95.38 89 ALA A CA 1
ATOM 747 C C . ALA A 1 89 ? 1.159 12.991 -7.655 1.00 95.38 89 ALA A C 1
ATOM 749 O O . ALA A 1 89 ? 1.412 12.417 -8.716 1.00 95.38 89 ALA A O 1
ATOM 750 N N . GLY A 1 90 ? 1.902 14.001 -7.194 1.00 95.75 90 GLY A N 1
ATOM 751 C CA . GLY A 1 90 ? 3.110 14.497 -7.855 1.00 95.75 90 GLY A CA 1
ATOM 752 C C . GLY A 1 90 ? 4.197 13.427 -7.956 1.00 95.75 90 GLY A C 1
ATOM 753 O O . GLY A 1 90 ? 4.647 13.112 -9.057 1.00 95.75 90 GLY A O 1
ATOM 754 N N . ASN A 1 91 ? 4.561 12.798 -6.835 1.00 97.94 91 ASN A N 1
ATOM 755 C CA . ASN A 1 91 ? 5.583 11.747 -6.816 1.00 97.94 91 ASN A CA 1
ATOM 756 C C . ASN A 1 91 ? 5.195 10.539 -7.682 1.00 97.94 91 ASN A C 1
ATOM 758 O O . ASN A 1 91 ? 6.012 10.060 -8.467 1.00 97.94 91 ASN A O 1
ATOM 762 N N . LEU A 1 92 ? 3.941 10.079 -7.611 1.00 98.12 92 LEU A N 1
ATOM 763 C CA . LEU A 1 92 ? 3.461 8.975 -8.449 1.00 98.12 92 LEU A CA 1
ATOM 764 C C . LEU A 1 92 ? 3.438 9.336 -9.939 1.00 98.12 92 LEU A C 1
ATOM 766 O O . LEU A 1 92 ? 3.682 8.472 -10.778 1.00 98.12 92 LEU A O 1
ATOM 770 N N . SER A 1 93 ? 3.212 10.606 -10.284 1.00 97.75 93 SER A N 1
ATOM 771 C CA . SER A 1 93 ? 3.309 11.072 -11.675 1.00 97.75 93 SER A CA 1
ATOM 772 C C . SER A 1 93 ? 4.748 11.001 -12.196 1.00 97.75 93 SER A C 1
ATOM 774 O O . SER A 1 93 ? 4.963 10.626 -13.347 1.00 97.75 93 SER A O 1
ATOM 776 N N . ILE A 1 94 ? 5.741 11.288 -11.346 1.00 98.25 94 ILE A N 1
ATOM 777 C CA . ILE A 1 94 ? 7.157 11.117 -11.699 1.00 98.25 94 ILE A CA 1
ATOM 778 C C . ILE A 1 94 ? 7.477 9.629 -11.884 1.00 98.25 94 ILE A C 1
ATOM 780 O O . ILE A 1 94 ? 8.088 9.269 -12.887 1.00 98.25 94 ILE A O 1
ATOM 784 N N . VAL A 1 95 ? 7.015 8.754 -10.982 1.00 98.25 95 VAL A N 1
ATOM 785 C CA . VAL A 1 95 ? 7.182 7.293 -11.126 1.00 98.25 95 VAL A CA 1
ATOM 786 C C . VAL A 1 95 ? 6.586 6.801 -12.447 1.00 98.25 95 VAL A C 1
ATOM 788 O O . VAL A 1 95 ? 7.265 6.111 -13.205 1.00 98.25 95 VAL A O 1
ATOM 791 N N . TYR A 1 96 ? 5.350 7.203 -12.759 1.00 98.19 96 TYR A N 1
ATOM 792 C CA . TYR A 1 96 ? 4.686 6.880 -14.023 1.00 98.19 96 TYR A CA 1
ATOM 793 C C . TYR A 1 96 ? 5.531 7.287 -15.235 1.00 98.19 96 TYR A C 1
ATOM 795 O O . TYR A 1 96 ? 5.728 6.498 -16.163 1.00 98.19 96 TYR A O 1
ATOM 803 N N . HIS A 1 97 ? 6.046 8.517 -15.220 1.00 98.00 97 HIS A N 1
ATOM 804 C CA . HIS A 1 97 ? 6.853 9.044 -16.311 1.00 98.00 97 HIS A CA 1
ATOM 805 C C . HIS A 1 97 ? 8.167 8.269 -16.468 1.00 98.00 97 HIS A C 1
ATOM 807 O O . HIS A 1 97 ? 8.514 7.890 -17.582 1.00 98.00 97 HIS A O 1
ATOM 813 N N . ARG A 1 98 ? 8.862 7.948 -15.369 1.00 97.56 98 ARG A N 1
ATOM 814 C CA . ARG A 1 98 ? 10.094 7.144 -15.416 1.00 97.56 98 ARG A CA 1
ATOM 815 C C . ARG A 1 98 ? 9.868 5.747 -15.973 1.00 97.56 98 ARG A C 1
ATOM 817 O O . ARG A 1 98 ? 10.648 5.310 -16.812 1.00 97.56 98 ARG A O 1
ATOM 824 N N . ILE A 1 99 ? 8.790 5.076 -15.570 1.00 97.06 99 ILE A N 1
ATOM 825 C CA . ILE A 1 99 ? 8.450 3.767 -16.139 1.00 97.06 99 ILE A CA 1
ATOM 826 C C . ILE A 1 99 ? 8.115 3.895 -17.633 1.00 97.06 99 ILE A C 1
ATOM 828 O O . ILE A 1 99 ? 8.540 3.060 -18.424 1.00 97.06 99 ILE A O 1
ATOM 832 N N . SER A 1 100 ? 7.412 4.955 -18.039 1.00 96.75 100 SER A N 1
ATOM 833 C CA . SER A 1 100 ? 7.083 5.186 -19.454 1.00 96.75 100 SER A CA 1
ATOM 834 C C . SER A 1 100 ? 8.326 5.387 -20.316 1.00 96.75 100 SER A C 1
ATOM 836 O O . SER A 1 100 ? 8.432 4.748 -21.355 1.00 96.75 100 SER A O 1
ATOM 838 N N . LEU A 1 101 ? 9.300 6.172 -19.847 1.00 95.31 101 LEU A N 1
ATOM 839 C CA . LEU A 1 101 ? 10.575 6.345 -20.548 1.00 95.31 101 LEU A CA 1
ATOM 840 C C . LEU A 1 101 ? 11.333 5.025 -20.695 1.00 95.31 101 LEU A C 1
ATOM 842 O O . LEU A 1 101 ? 11.866 4.737 -21.762 1.00 95.31 101 LEU A O 1
ATOM 846 N N . LEU A 1 102 ? 11.362 4.196 -19.644 1.00 93.56 102 LEU A N 1
ATOM 847 C CA . LEU A 1 102 ? 11.958 2.865 -19.754 1.00 93.56 102 LEU A CA 1
ATOM 848 C C . LEU A 1 102 ? 11.270 2.063 -20.862 1.00 93.56 102 LEU A C 1
ATOM 850 O O . LEU A 1 102 ? 11.961 1.477 -21.695 1.00 93.56 102 LEU A O 1
ATOM 854 N N . ILE A 1 103 ? 9.931 2.048 -20.887 1.00 92.31 103 ILE A N 1
ATOM 855 C CA . ILE A 1 103 ? 9.135 1.317 -21.887 1.00 92.31 103 ILE A CA 1
ATOM 856 C C . ILE A 1 103 ? 9.436 1.815 -23.302 1.00 92.31 103 ILE A C 1
ATOM 858 O O . ILE A 1 103 ? 9.688 0.999 -24.185 1.00 92.31 103 ILE A O 1
ATOM 862 N N . GLU A 1 104 ? 9.480 3.129 -23.507 1.00 91.44 104 GLU A N 1
ATOM 863 C CA . GLU A 1 104 ? 9.830 3.743 -24.793 1.00 91.44 104 GLU A CA 1
ATOM 864 C C . GLU A 1 104 ? 11.224 3.319 -25.267 1.00 91.44 104 GLU A C 1
ATOM 866 O O . GLU A 1 104 ? 11.393 2.911 -26.417 1.00 91.44 104 GLU A O 1
ATOM 871 N N . HIS A 1 105 ? 12.217 3.336 -24.375 1.00 89.19 105 HIS A N 1
ATOM 872 C CA . HIS A 1 105 ? 13.563 2.870 -24.700 1.00 89.19 105 HIS A CA 1
ATOM 873 C C . HIS A 1 105 ? 13.602 1.371 -25.045 1.00 89.19 105 HIS A C 1
ATOM 875 O O . HIS A 1 105 ? 14.348 0.971 -25.940 1.00 89.19 105 HIS A O 1
ATOM 881 N N . ASN A 1 106 ? 12.799 0.535 -24.376 1.00 87.69 106 ASN A N 1
ATOM 882 C CA . ASN A 1 106 ? 12.714 -0.890 -24.701 1.00 87.69 106 ASN A CA 1
ATOM 883 C C . ASN A 1 106 ? 12.085 -1.120 -26.083 1.00 87.69 106 ASN A C 1
ATOM 885 O O . ASN A 1 106 ? 12.618 -1.907 -26.861 1.00 87.69 106 ASN A O 1
ATOM 889 N N . ILE A 1 107 ? 11.015 -0.392 -26.417 1.00 88.00 107 ILE A N 1
ATOM 890 C CA . ILE A 1 107 ? 10.386 -0.445 -27.747 1.00 88.00 107 ILE A CA 1
ATOM 891 C C . ILE A 1 107 ? 11.392 -0.028 -28.827 1.00 88.00 107 ILE A C 1
ATOM 893 O O . ILE A 1 107 ? 11.576 -0.749 -29.805 1.00 88.00 107 ILE A O 1
ATOM 897 N N . ALA A 1 108 ? 12.120 1.075 -28.629 1.00 85.75 108 ALA A N 1
ATOM 898 C CA . ALA A 1 108 ? 13.135 1.525 -29.583 1.00 85.75 108 ALA A CA 1
ATOM 899 C C . ALA A 1 108 ? 14.233 0.466 -29.822 1.00 85.75 108 ALA A C 1
ATOM 901 O O . ALA A 1 108 ? 14.675 0.268 -30.959 1.00 85.75 108 ALA A O 1
ATOM 902 N N . LEU A 1 109 ? 14.645 -0.250 -28.766 1.00 84.31 109 LEU A N 1
ATOM 903 C CA . LEU A 1 109 ? 15.604 -1.354 -28.855 1.00 84.31 109 LEU A CA 1
ATOM 904 C C . LEU A 1 109 ? 15.038 -2.581 -29.593 1.00 84.31 109 LEU A C 1
ATOM 906 O O . LEU A 1 109 ? 15.790 -3.296 -30.264 1.00 84.31 109 LEU A O 1
ATOM 910 N N . GLU A 1 110 ? 13.744 -2.866 -29.450 1.00 84.75 110 GLU A N 1
ATOM 911 C CA . GLU A 1 110 ? 13.053 -3.944 -30.171 1.00 84.75 110 GLU A CA 1
ATOM 912 C C . GLU A 1 110 ? 12.918 -3.633 -31.663 1.00 84.75 110 GLU A C 1
ATOM 914 O O . GLU A 1 110 ? 13.169 -4.501 -32.496 1.00 84.75 110 GLU A O 1
ATOM 919 N N . GLU A 1 111 ? 12.631 -2.379 -32.001 1.00 85.94 111 GLU A N 1
ATOM 920 C CA . GLU A 1 111 ? 12.514 -1.893 -33.379 1.00 85.94 111 GLU A CA 1
ATOM 921 C C . GLU A 1 111 ? 13.872 -1.701 -34.082 1.00 85.94 111 GLU A C 1
ATOM 923 O O . GLU A 1 111 ? 13.920 -1.304 -35.246 1.00 85.94 111 GLU A O 1
ATOM 928 N N . GLY A 1 112 ? 14.990 -1.958 -33.393 1.00 76.12 112 GLY A N 1
ATOM 929 C CA . GLY A 1 112 ? 16.336 -1.823 -33.957 1.00 76.12 112 GLY A CA 1
ATOM 930 C C . GLY A 1 112 ? 16.719 -0.380 -34.296 1.00 76.12 112 GLY A C 1
ATOM 931 O O . GLY A 1 112 ? 17.601 -0.154 -35.129 1.00 76.12 112 GLY A O 1
ATOM 932 N N . ARG A 1 113 ? 16.066 0.607 -33.670 1.00 67.31 113 ARG A N 1
ATOM 933 C CA . ARG A 1 113 ? 16.349 2.025 -33.895 1.00 67.31 113 ARG A CA 1
ATOM 934 C C . ARG A 1 113 ? 17.640 2.394 -33.155 1.00 67.31 113 ARG A C 1
ATOM 936 O O . ARG A 1 113 ? 17.658 2.415 -31.935 1.00 67.31 113 ARG A O 1
ATOM 943 N N . SER A 1 114 ? 18.690 2.742 -33.904 1.00 60.28 114 SER A N 1
ATOM 944 C CA . SER A 1 114 ? 20.015 3.197 -33.430 1.00 60.28 114 SER A CA 1
ATOM 945 C C . SER A 1 114 ? 20.955 2.131 -32.837 1.00 60.28 114 SER A C 1
ATOM 947 O O . SER A 1 114 ? 20.560 1.215 -32.120 1.00 60.28 114 SER A O 1
ATOM 949 N N . ARG A 1 115 ? 22.257 2.299 -33.115 1.00 61.91 115 ARG A N 1
ATOM 950 C CA . ARG A 1 115 ? 23.361 1.485 -32.572 1.00 61.91 115 ARG A CA 1
ATOM 951 C C . ARG A 1 115 ? 23.580 1.730 -31.071 1.00 61.91 115 ARG A C 1
ATOM 953 O O . ARG A 1 115 ? 24.076 0.835 -30.390 1.00 61.91 115 ARG A O 1
ATOM 960 N N . ASP A 1 116 ? 23.162 2.898 -30.579 1.00 76.88 116 ASP A N 1
ATOM 961 C CA . ASP A 1 116 ? 23.380 3.355 -29.199 1.00 76.88 116 ASP A CA 1
ATOM 962 C C . ASP A 1 116 ? 22.186 3.075 -28.267 1.00 76.88 116 ASP A C 1
ATOM 964 O O . ASP A 1 116 ? 22.324 3.139 -27.048 1.00 76.88 116 ASP A O 1
ATOM 968 N N . ALA A 1 117 ? 21.039 2.637 -28.805 1.00 79.56 117 ALA A N 1
ATOM 969 C CA . ALA A 1 117 ? 19.815 2.413 -28.026 1.00 79.56 117 ALA A CA 1
ATOM 970 C C . ALA A 1 117 ? 19.967 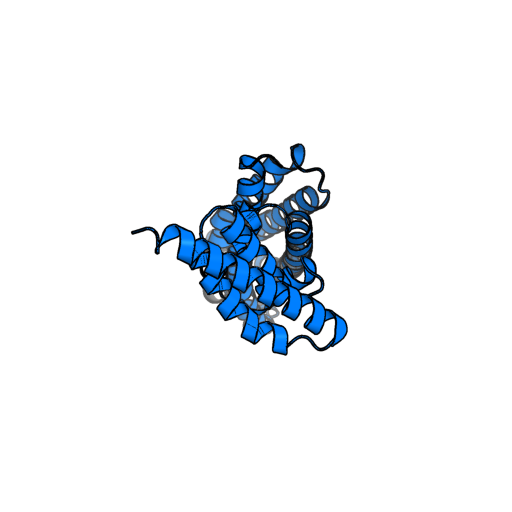1.384 -26.893 1.00 79.56 117 ALA A C 1
ATOM 972 O O . ALA A 1 117 ? 19.304 1.487 -25.863 1.00 79.56 117 ALA A O 1
ATOM 973 N N . ALA A 1 118 ? 20.858 0.398 -27.049 1.00 84.62 118 ALA A N 1
ATOM 974 C CA . ALA A 1 118 ? 21.153 -0.561 -25.985 1.00 84.62 118 ALA A CA 1
ATOM 975 C C . ALA A 1 118 ? 21.905 0.088 -24.809 1.00 84.62 118 ALA A C 1
ATOM 977 O O . ALA A 1 118 ? 21.630 -0.230 -23.652 1.00 84.62 118 ALA A O 1
ATOM 978 N N . ASP A 1 119 ? 22.843 0.995 -25.092 1.00 85.81 119 ASP A N 1
ATOM 979 C CA . ASP A 1 119 ? 23.620 1.693 -24.066 1.00 85.81 119 ASP A CA 1
ATOM 980 C C . ASP A 1 119 ? 22.781 2.789 -23.383 1.00 85.81 119 ASP A C 1
ATOM 982 O O . ASP A 1 119 ? 22.842 2.924 -22.154 1.00 85.81 119 ASP A O 1
ATOM 986 N N . ASP A 1 120 ? 21.925 3.482 -24.139 1.00 87.06 120 ASP A N 1
ATOM 987 C CA . ASP A 1 120 ? 20.958 4.449 -23.609 1.00 87.06 120 ASP A CA 1
ATOM 988 C C . ASP A 1 120 ? 19.951 3.779 -22.676 1.00 87.06 120 ASP A C 1
ATOM 990 O O . ASP A 1 120 ? 19.780 4.210 -21.533 1.00 87.06 120 ASP A O 1
ATOM 994 N N . LEU A 1 121 ? 19.333 2.675 -23.114 1.00 88.50 121 LEU A N 1
ATOM 995 C CA . LEU A 1 121 ? 18.353 1.956 -22.305 1.00 88.50 121 LEU A CA 1
ATOM 996 C C . LEU A 1 121 ? 18.979 1.408 -21.017 1.00 88.50 121 LEU A C 1
ATOM 998 O O . LEU A 1 121 ? 18.403 1.539 -19.939 1.00 88.50 121 LEU A O 1
ATOM 1002 N N . ARG A 1 122 ? 20.186 0.841 -21.108 1.00 91.75 122 ARG A N 1
ATOM 1003 C CA . ARG A 1 122 ? 20.950 0.352 -19.952 1.00 91.75 122 ARG A CA 1
ATOM 1004 C C . ARG A 1 122 ? 21.219 1.462 -18.939 1.00 91.75 122 ARG A C 1
ATOM 1006 O O . ARG A 1 122 ? 21.009 1.263 -17.742 1.00 91.75 122 ARG A O 1
ATOM 1013 N N . THR A 1 123 ? 21.652 2.625 -19.417 1.00 91.56 123 THR A N 1
ATOM 1014 C CA . THR A 1 123 ? 21.915 3.801 -18.576 1.00 91.56 123 THR A CA 1
ATOM 1015 C C . THR A 1 123 ? 20.627 4.322 -17.939 1.00 91.56 123 THR A C 1
ATOM 1017 O O . THR A 1 123 ? 20.598 4.595 -16.736 1.00 91.56 123 THR A O 1
ATOM 1020 N N . ALA A 1 124 ? 19.545 4.400 -18.718 1.00 92.69 124 ALA A N 1
ATOM 1021 C CA . ALA A 1 124 ? 18.226 4.790 -18.239 1.00 92.69 124 ALA A CA 1
ATOM 1022 C C . ALA A 1 124 ? 17.709 3.823 -17.167 1.00 92.69 124 ALA A C 1
ATOM 1024 O O . ALA A 1 124 ? 17.241 4.280 -16.130 1.00 92.69 124 ALA A O 1
ATOM 1025 N N . LEU A 1 125 ? 17.852 2.507 -17.356 1.00 92.75 125 LEU A N 1
ATOM 1026 C CA . LEU 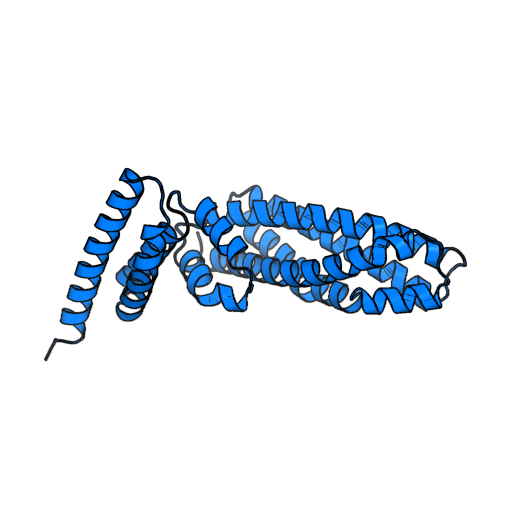A 1 125 ? 17.429 1.506 -16.376 1.00 92.75 125 LEU A CA 1
ATOM 1027 C C . LEU A 1 125 ? 18.177 1.660 -15.052 1.00 92.75 125 LEU A C 1
ATOM 1029 O O . LEU A 1 125 ? 17.530 1.779 -14.012 1.00 92.75 125 LEU A O 1
ATOM 1033 N N . LEU A 1 126 ? 19.514 1.705 -15.083 1.00 94.38 126 LEU A N 1
ATOM 1034 C CA . LEU A 1 126 ? 20.330 1.861 -13.872 1.00 94.38 126 LEU A CA 1
ATOM 1035 C C . LEU A 1 126 ? 19.924 3.108 -13.078 1.00 94.38 126 LEU A C 1
ATOM 1037 O O . LEU A 1 126 ? 19.774 3.064 -11.860 1.00 94.38 126 LEU A O 1
ATOM 1041 N N . ARG A 1 127 ? 19.697 4.220 -13.780 1.00 95.88 127 ARG A N 1
ATOM 1042 C CA . ARG A 1 127 ? 19.299 5.484 -13.163 1.00 95.88 127 ARG A CA 1
ATOM 1043 C C . ARG A 1 127 ? 17.859 5.457 -12.648 1.00 95.88 127 ARG A C 1
ATOM 1045 O O . ARG A 1 127 ? 17.598 5.829 -11.505 1.00 95.88 127 ARG A O 1
ATOM 1052 N N . TYR A 1 128 ? 16.907 5.080 -13.493 1.00 97.00 128 TYR A N 1
ATOM 1053 C CA . TYR A 1 128 ? 15.486 5.228 -13.196 1.00 97.00 128 TYR A CA 1
ATOM 1054 C C . TYR A 1 128 ? 14.981 4.196 -12.198 1.00 97.00 128 TYR A C 1
ATOM 1056 O O . TYR A 1 128 ? 14.096 4.536 -11.420 1.00 97.00 128 TYR A O 1
ATOM 1064 N N . MET A 1 129 ? 15.557 2.993 -12.130 1.00 96.75 129 MET A N 1
ATOM 1065 C CA . MET A 1 129 ? 15.209 2.037 -11.073 1.00 96.75 129 MET A CA 1
ATOM 1066 C C . MET A 1 129 ? 15.532 2.593 -9.680 1.00 96.75 129 MET A C 1
ATOM 1068 O O . MET A 1 129 ? 14.697 2.507 -8.779 1.00 96.75 129 MET A O 1
ATOM 1072 N N . GLU A 1 130 ? 16.685 3.248 -9.518 1.00 96.81 130 GLU A N 1
ATOM 1073 C CA . GLU A 1 130 ? 17.062 3.923 -8.271 1.00 96.81 130 GLU A CA 1
ATOM 1074 C C . GLU A 1 130 ? 16.176 5.136 -7.963 1.00 96.81 130 GLU A C 1
ATOM 1076 O O . GLU A 1 130 ? 15.718 5.310 -6.829 1.00 96.81 130 GLU A O 1
ATOM 1081 N N . GLU A 1 131 ? 15.893 5.975 -8.967 1.00 97.75 131 GLU A N 1
ATOM 1082 C CA . GLU A 1 131 ? 14.979 7.113 -8.803 1.00 97.75 131 GLU A CA 1
ATOM 1083 C C . GLU A 1 131 ? 13.576 6.644 -8.381 1.00 97.75 131 GLU A C 1
ATOM 1085 O O . GLU A 1 131 ? 13.018 7.168 -7.412 1.00 97.75 131 GLU A O 1
ATOM 1090 N N . ILE A 1 132 ? 13.022 5.627 -9.052 1.00 98.31 132 ILE A N 1
ATOM 1091 C CA . ILE A 1 132 ? 11.712 5.052 -8.725 1.00 98.31 132 ILE A CA 1
ATOM 1092 C C . ILE A 1 132 ? 11.731 4.467 -7.314 1.00 98.31 132 ILE A C 1
ATOM 1094 O O . ILE A 1 132 ? 10.817 4.749 -6.542 1.00 98.31 132 ILE A O 1
ATOM 1098 N N . HIS A 1 133 ? 12.766 3.714 -6.932 1.00 98.31 133 HIS A N 1
ATOM 1099 C CA . HIS A 1 133 ? 12.864 3.155 -5.585 1.00 98.31 133 HIS A CA 1
ATOM 1100 C C . HIS A 1 133 ? 12.810 4.248 -4.508 1.00 98.31 133 HIS A C 1
ATOM 1102 O O . HIS A 1 133 ? 12.014 4.150 -3.570 1.00 98.31 133 HIS A O 1
ATOM 1108 N N . ARG A 1 134 ? 13.570 5.339 -4.669 1.00 98.31 134 ARG A N 1
ATOM 1109 C CA . ARG A 1 134 ? 13.523 6.483 -3.740 1.00 98.31 134 ARG A CA 1
ATOM 1110 C C . ARG A 1 134 ? 12.138 7.127 -3.693 1.00 98.31 134 ARG A C 1
ATOM 1112 O O . ARG A 1 134 ? 11.641 7.413 -2.605 1.00 98.31 134 ARG A O 1
ATOM 1119 N N . LEU A 1 135 ? 11.496 7.321 -4.845 1.00 98.25 135 LEU A N 1
ATOM 1120 C CA . LEU A 1 135 ? 10.149 7.896 -4.931 1.00 98.25 135 LEU A CA 1
ATOM 1121 C C . LEU A 1 135 ? 9.094 7.003 -4.272 1.00 98.25 135 LEU A C 1
ATOM 1123 O O . LEU A 1 135 ? 8.239 7.513 -3.550 1.00 98.25 135 LEU A O 1
ATOM 1127 N N . ILE A 1 136 ? 9.173 5.683 -4.454 1.00 98.19 136 ILE A N 1
ATOM 1128 C CA . ILE A 1 136 ? 8.293 4.716 -3.790 1.00 98.19 136 ILE A CA 1
ATOM 1129 C C . ILE A 1 136 ? 8.469 4.794 -2.270 1.00 98.19 136 ILE A C 1
ATOM 1131 O O . ILE A 1 136 ? 7.472 4.897 -1.561 1.00 98.19 136 ILE A O 1
ATOM 1135 N N . ARG A 1 137 ? 9.706 4.848 -1.757 1.00 98.06 137 ARG A N 1
ATOM 1136 C CA . ARG A 1 137 ? 9.977 5.010 -0.312 1.00 98.06 137 ARG A CA 1
ATOM 1137 C C . ARG A 1 137 ? 9.432 6.332 0.237 1.00 98.06 137 ARG A C 1
ATOM 1139 O O . ARG A 1 137 ? 8.913 6.372 1.351 1.00 98.06 137 ARG A O 1
ATOM 1146 N N . THR A 1 138 ? 9.520 7.412 -0.537 1.00 98.06 138 THR A N 1
ATOM 1147 C CA . THR A 1 138 ? 8.889 8.696 -0.192 1.00 98.06 138 THR A CA 1
ATOM 1148 C C . THR A 1 138 ? 7.366 8.570 -0.150 1.00 98.06 138 THR A C 1
ATOM 1150 O O . THR A 1 138 ? 6.742 9.028 0.806 1.00 98.06 138 THR A O 1
ATOM 1153 N N . CYS A 1 139 ? 6.762 7.904 -1.137 1.00 98.19 139 CYS A N 1
ATOM 1154 C CA . CYS A 1 139 ? 5.322 7.667 -1.169 1.00 98.19 139 CYS A CA 1
ATOM 1155 C C . CYS A 1 139 ? 4.853 6.793 0.000 1.00 98.19 139 CYS A C 1
ATOM 1157 O O . CYS A 1 139 ? 3.815 7.102 0.569 1.00 98.19 139 CYS A O 1
ATOM 1159 N N . GLU A 1 140 ? 5.611 5.767 0.414 1.00 98.06 140 GLU A N 1
ATOM 1160 C CA . GLU A 1 140 ? 5.289 4.957 1.602 1.00 98.06 140 GLU A CA 1
ATOM 1161 C C . GLU A 1 140 ? 5.115 5.855 2.836 1.00 98.06 140 GLU A C 1
ATOM 1163 O O . GLU A 1 140 ? 4.074 5.811 3.489 1.00 98.06 140 GLU A O 1
ATOM 1168 N N . ARG A 1 141 ? 6.081 6.747 3.099 1.00 96.88 141 ARG A N 1
ATOM 1169 C CA . ARG A 1 141 ? 6.029 7.686 4.236 1.00 96.88 141 ARG A CA 1
ATOM 1170 C C . ARG A 1 141 ? 4.842 8.644 4.148 1.00 96.88 141 ARG A C 1
ATOM 1172 O O . ARG A 1 141 ? 4.160 8.876 5.142 1.00 96.88 141 ARG A O 1
ATOM 1179 N N . LEU A 1 142 ? 4.576 9.181 2.960 1.00 96.38 142 LEU A N 1
ATOM 1180 C CA . LEU A 1 142 ? 3.437 10.072 2.737 1.00 96.38 142 LEU A CA 1
ATOM 1181 C C . LEU A 1 142 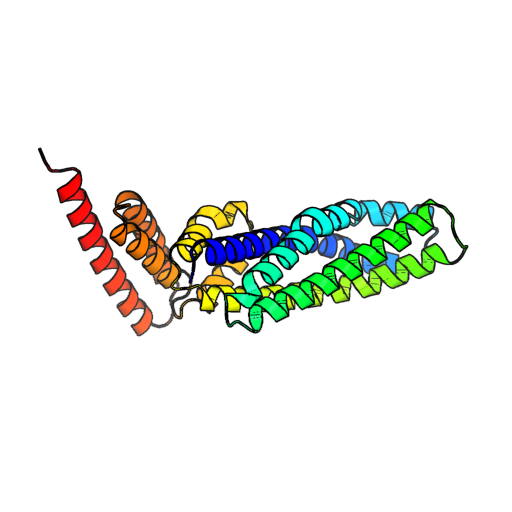? 2.094 9.334 2.880 1.00 96.38 142 LEU A C 1
ATOM 1183 O O . LEU A 1 142 ? 1.138 9.897 3.404 1.00 96.38 142 LEU A O 1
ATOM 1187 N N . PHE A 1 143 ? 2.003 8.066 2.473 1.00 96.75 143 PHE A N 1
ATOM 1188 C CA . PHE A 1 143 ? 0.807 7.250 2.685 1.00 96.75 143 PHE A CA 1
ATOM 1189 C C . PHE A 1 143 ? 0.615 6.860 4.154 1.00 96.75 143 PHE A C 1
ATOM 1191 O O . PHE A 1 143 ? -0.526 6.776 4.604 1.00 96.75 143 PHE A O 1
ATOM 1198 N N . GLU A 1 144 ? 1.688 6.669 4.923 1.00 96.62 144 GLU A N 1
ATOM 1199 C CA . GLU A 1 144 ? 1.607 6.531 6.383 1.00 96.62 144 GLU A CA 1
ATOM 1200 C C . GLU A 1 144 ? 1.068 7.819 7.035 1.00 96.62 144 GLU A C 1
ATOM 1202 O O . GLU A 1 144 ? 0.231 7.758 7.938 1.00 96.62 144 GLU A O 1
ATOM 1207 N N . GLU A 1 145 ? 1.501 8.994 6.568 1.00 95.00 145 GLU A N 1
ATOM 1208 C CA . GLU A 1 145 ? 0.969 10.291 7.013 1.00 95.00 145 GLU A CA 1
ATOM 1209 C C . GLU A 1 145 ? -0.503 10.470 6.643 1.00 95.00 145 GLU A C 1
ATOM 1211 O O . GLU A 1 145 ? -1.306 10.856 7.494 1.00 95.00 145 GLU A O 1
ATOM 1216 N N . LEU A 1 146 ? -0.878 10.117 5.412 1.00 94.50 146 LEU A N 1
ATOM 1217 C CA . LEU A 1 146 ? -2.271 10.123 4.975 1.00 94.50 146 LEU A CA 1
ATOM 1218 C C . LEU A 1 146 ? -3.123 9.182 5.837 1.00 94.50 146 LEU A C 1
ATOM 1220 O O . LEU A 1 146 ? -4.197 9.568 6.287 1.00 94.50 146 LEU A O 1
ATOM 1224 N N . ALA A 1 147 ? -2.639 7.972 6.121 1.00 95.38 147 ALA A N 1
ATOM 1225 C CA . AL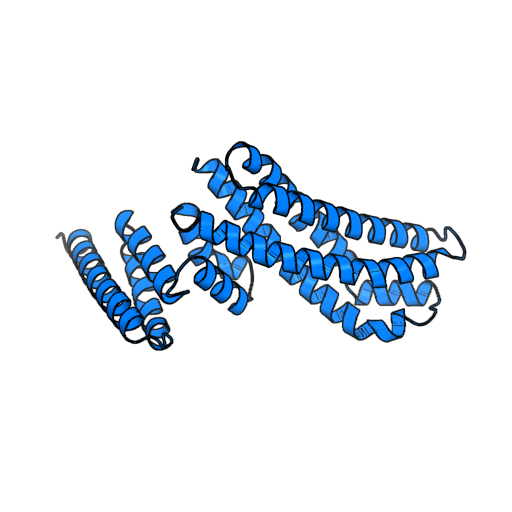A A 1 147 ? -3.331 7.031 6.997 1.00 95.38 147 ALA A CA 1
ATOM 1226 C C . ALA A 1 147 ? -3.527 7.605 8.408 1.00 95.38 147 ALA A C 1
ATOM 1228 O O . ALA A 1 147 ? -4.598 7.447 8.991 1.00 95.38 147 ALA A O 1
ATOM 1229 N N . SER A 1 148 ? -2.525 8.316 8.939 1.00 94.75 148 SER A N 1
ATOM 1230 C CA . SER A 1 148 ? -2.633 9.022 10.221 1.00 94.75 148 SER A CA 1
ATOM 1231 C C . SER A 1 148 ? -3.700 10.119 10.192 1.00 94.75 148 SER A C 1
ATOM 1233 O O . SER A 1 148 ? -4.508 10.209 11.116 1.00 94.75 148 SER A O 1
ATOM 1235 N N . ALA A 1 149 ? -3.790 10.889 9.104 1.00 92.38 149 ALA A N 1
ATOM 1236 C CA . ALA A 1 149 ? -4.843 11.891 8.923 1.00 92.38 149 ALA A CA 1
ATOM 1237 C C . ALA A 1 149 ? -6.249 11.261 8.843 1.00 92.38 149 ALA A C 1
ATOM 1239 O O . ALA A 1 149 ? -7.226 11.842 9.309 1.00 92.38 149 ALA A O 1
ATOM 1240 N N . LEU A 1 150 ? -6.346 10.043 8.304 1.00 92.75 150 LEU A N 1
ATOM 1241 C CA . LEU A 1 150 ? -7.591 9.285 8.149 1.00 92.75 150 LEU A CA 1
ATOM 1242 C C . LEU A 1 150 ? -7.901 8.361 9.339 1.00 92.75 150 LEU A C 1
ATOM 1244 O O . LEU A 1 150 ? -8.842 7.570 9.277 1.00 92.75 150 LEU A O 1
ATOM 1248 N N . ARG A 1 151 ? -7.156 8.453 10.448 1.00 93.75 151 ARG A N 1
ATOM 1249 C CA . ARG A 1 151 ? -7.270 7.521 11.588 1.00 93.75 151 ARG A CA 1
ATOM 1250 C C . ARG A 1 151 ? -8.600 7.549 12.343 1.00 93.75 151 ARG A C 1
ATOM 1252 O O . ARG A 1 151 ? -8.797 6.691 13.195 1.00 93.75 151 ARG A O 1
ATOM 1259 N N . ASN A 1 152 ? -9.459 8.530 12.067 1.00 91.38 152 ASN A N 1
ATOM 1260 C CA . ASN A 1 152 ? -10.806 8.662 12.632 1.00 91.38 152 ASN A CA 1
ATOM 1261 C C . ASN A 1 152 ? -11.902 8.320 11.605 1.00 91.38 152 ASN A C 1
ATOM 1263 O O . ASN A 1 152 ? -13.084 8.264 11.942 1.00 91.38 152 ASN A O 1
ATOM 1267 N N . GLU A 1 153 ? -11.530 8.089 10.345 1.00 93.56 153 GLU A N 1
ATOM 1268 C CA . GLU A 1 153 ? -12.474 7.802 9.273 1.00 93.56 153 GLU A CA 1
ATOM 1269 C C . GLU A 1 153 ? -12.838 6.311 9.295 1.00 93.56 153 GLU A C 1
ATOM 1271 O O . GLU A 1 153 ? -12.071 5.447 8.865 1.00 93.56 153 GLU A O 1
ATOM 1276 N N . THR A 1 154 ? -14.042 6.007 9.794 1.00 93.38 154 THR A N 1
ATOM 1277 C CA . THR A 1 154 ? -14.586 4.643 9.980 1.00 93.38 154 THR A CA 1
ATOM 1278 C C . THR A 1 154 ? -14.331 3.725 8.784 1.00 93.38 154 THR A C 1
ATOM 1280 O O . THR A 1 154 ? -13.865 2.595 8.947 1.00 93.38 154 THR A O 1
ATOM 1283 N N . PHE A 1 155 ? -14.619 4.209 7.572 1.00 94.19 155 PHE A N 1
ATOM 1284 C CA . PHE A 1 155 ? -14.427 3.432 6.350 1.00 94.19 155 PHE A CA 1
ATOM 1285 C C .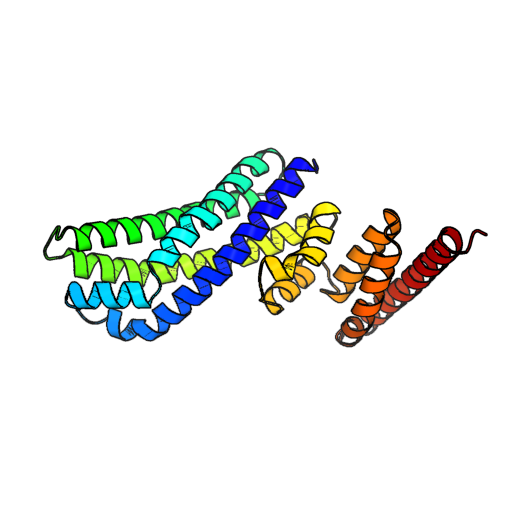 PHE A 1 155 ? -12.957 3.047 6.146 1.00 94.19 155 PHE A C 1
ATOM 1287 O O . PHE A 1 155 ? -12.668 1.893 5.836 1.00 94.19 155 PHE A O 1
ATOM 1294 N N . PHE A 1 156 ? -12.028 3.982 6.357 1.00 95.31 156 PHE A N 1
ATOM 1295 C CA . PHE A 1 156 ? -10.600 3.752 6.159 1.00 95.31 156 PHE A CA 1
ATOM 1296 C C . PHE A 1 156 ? -10.044 2.757 7.184 1.00 95.31 156 PHE A C 1
ATOM 1298 O O . PHE A 1 156 ? -9.426 1.765 6.803 1.00 95.31 156 PHE A O 1
ATOM 1305 N N . ILE A 1 157 ? -10.332 2.966 8.473 1.00 95.06 157 ILE A N 1
ATOM 1306 C CA . ILE A 1 157 ? -9.858 2.105 9.572 1.00 95.06 157 ILE A CA 1
ATOM 1307 C C . ILE A 1 157 ? -10.323 0.656 9.371 1.00 95.06 157 ILE A C 1
ATOM 1309 O O . ILE A 1 157 ? -9.528 -0.284 9.473 1.00 95.06 157 ILE A O 1
ATOM 1313 N N . ARG A 1 158 ? -11.611 0.464 9.049 1.00 94.81 158 ARG A N 1
ATOM 1314 C CA . ARG A 1 158 ? -12.168 -0.868 8.780 1.00 94.81 158 ARG A CA 1
ATOM 1315 C C . ARG A 1 158 ? -11.561 -1.495 7.540 1.00 94.81 158 ARG A C 1
ATOM 1317 O O . ARG A 1 158 ? -11.233 -2.677 7.574 1.00 94.81 158 ARG A O 1
ATOM 1324 N N . SER A 1 159 ? -11.415 -0.724 6.465 1.00 96.81 159 SER A N 1
ATOM 1325 C CA . SER A 1 159 ? -10.860 -1.241 5.216 1.00 96.81 159 SER A CA 1
ATOM 1326 C C . SER A 1 159 ? -9.412 -1.685 5.400 1.00 96.81 159 SER A C 1
ATOM 1328 O O . SER A 1 159 ? -9.055 -2.781 4.971 1.00 96.81 159 SER A O 1
ATOM 1330 N N . LEU A 1 160 ? -8.610 -0.908 6.136 1.00 97.25 160 LEU A N 1
ATOM 1331 C CA . LEU A 1 160 ? -7.246 -1.278 6.500 1.00 97.25 160 LEU A CA 1
ATOM 1332 C C . LEU A 1 160 ? -7.215 -2.601 7.277 1.00 97.25 160 LEU A C 1
ATOM 1334 O O . LEU A 1 160 ? -6.452 -3.494 6.923 1.00 97.25 160 LEU A O 1
ATOM 1338 N N . TYR A 1 161 ? -8.072 -2.767 8.287 1.00 96.44 161 TYR A N 1
ATOM 1339 C CA . TYR A 1 161 ? -8.132 -4.011 9.061 1.00 96.44 161 TYR A CA 1
ATOM 1340 C C . TYR A 1 161 ? -8.585 -5.221 8.229 1.00 96.44 161 TYR A C 1
ATOM 1342 O O . TYR A 1 161 ? -7.965 -6.283 8.292 1.00 96.44 161 TYR A O 1
ATOM 1350 N N . LEU A 1 162 ? -9.674 -5.074 7.469 1.00 96.00 162 LEU A N 1
ATOM 1351 C CA . LEU A 1 162 ? -10.328 -6.183 6.773 1.00 96.00 162 LEU A CA 1
ATOM 1352 C C . LEU A 1 162 ? -9.582 -6.614 5.511 1.00 96.00 162 LEU A C 1
ATOM 1354 O O . LEU A 1 162 ? -9.563 -7.798 5.185 1.00 96.00 162 LEU A O 1
ATOM 1358 N N . HIS A 1 163 ? -8.989 -5.666 4.787 1.00 96.81 163 HIS A N 1
ATOM 1359 C CA . HIS A 1 163 ? -8.513 -5.910 3.429 1.00 96.81 163 HIS A CA 1
ATOM 1360 C C . HIS A 1 163 ? -6.994 -5.891 3.292 1.00 96.81 163 HIS A C 1
ATOM 1362 O O . HIS A 1 163 ? -6.513 -6.235 2.212 1.00 96.81 163 HIS A O 1
ATOM 1368 N N . TRP A 1 164 ? -6.224 -5.572 4.344 1.00 96.44 164 TRP A N 1
ATOM 1369 C CA . TRP A 1 164 ? -4.761 -5.484 4.237 1.00 96.44 164 TRP A CA 1
ATOM 1370 C C . TRP A 1 164 ? -4.128 -6.710 3.577 1.00 96.44 164 TRP A C 1
ATOM 1372 O O . TRP A 1 164 ? -3.326 -6.553 2.669 1.00 96.44 164 TRP A O 1
ATOM 1382 N N . GLN A 1 165 ? -4.530 -7.927 3.952 1.00 94.44 165 GLN A N 1
ATOM 1383 C CA . GLN A 1 165 ? -3.941 -9.154 3.391 1.00 94.44 165 GLN A CA 1
ATOM 1384 C C . GLN A 1 165 ? -4.163 -9.308 1.876 1.00 94.44 165 GLN A C 1
ATOM 1386 O O . GLN A 1 165 ? -3.372 -9.964 1.210 1.00 94.44 165 GLN A O 1
ATOM 1391 N N . THR A 1 166 ? -5.208 -8.679 1.328 1.00 94.25 166 THR A N 1
ATOM 1392 C CA . THR A 1 166 ? -5.489 -8.627 -0.123 1.00 94.25 166 THR A CA 1
ATOM 1393 C C . THR A 1 166 ? -4.821 -7.436 -0.823 1.00 94.25 166 THR A C 1
ATOM 1395 O O . THR A 1 166 ? -4.865 -7.308 -2.048 1.00 94.25 166 THR A O 1
ATOM 1398 N N . VAL A 1 167 ? -4.259 -6.512 -0.044 1.00 96.56 167 VAL A N 1
ATOM 1399 C CA . VAL A 1 167 ? -3.551 -5.319 -0.516 1.00 96.56 167 VAL A CA 1
ATOM 1400 C C . VAL A 1 167 ? -2.046 -5.561 -0.503 1.00 96.56 167 VAL A C 1
ATOM 1402 O O . VAL A 1 167 ? -1.383 -5.253 -1.484 1.00 96.56 167 VAL A O 1
ATOM 1405 N N . SER A 1 168 ? -1.512 -6.124 0.580 1.00 96.62 168 SER A N 1
ATOM 1406 C CA . SER A 1 168 ? -0.092 -6.417 0.733 1.00 96.62 168 SER A CA 1
ATOM 1407 C C . SER A 1 168 ? 0.143 -7.566 1.725 1.00 96.62 168 SER A C 1
ATOM 1409 O O . SER A 1 168 ? -0.459 -7.590 2.805 1.00 96.62 168 SER A O 1
ATOM 1411 N N . PRO A 1 169 ? 1.065 -8.506 1.437 1.00 95.06 169 PRO A N 1
ATOM 1412 C CA . PRO A 1 169 ? 1.501 -9.506 2.409 1.00 95.06 169 PRO A CA 1
ATOM 1413 C C . PRO A 1 169 ? 2.455 -8.934 3.476 1.00 95.06 169 PRO A C 1
ATOM 1415 O O . PRO A 1 169 ? 2.785 -9.627 4.442 1.00 95.06 169 PRO A O 1
ATOM 1418 N N . ASP A 1 170 ? 2.916 -7.687 3.335 1.00 95.56 170 ASP A N 1
ATOM 1419 C CA . ASP A 1 170 ? 3.929 -7.084 4.201 1.00 95.56 170 ASP A CA 1
ATOM 1420 C C . ASP A 1 170 ? 3.360 -6.692 5.572 1.00 95.56 170 ASP A C 1
ATOM 1422 O O . ASP A 1 170 ? 2.712 -5.662 5.762 1.00 95.56 170 ASP A O 1
ATOM 1426 N N . ARG A 1 171 ? 3.605 -7.531 6.578 1.00 93.88 171 ARG A N 1
ATOM 1427 C CA . ARG A 1 171 ? 3.117 -7.280 7.941 1.00 93.88 171 ARG A CA 1
ATOM 1428 C C . ARG A 1 171 ? 3.862 -6.150 8.644 1.00 93.88 171 ARG A C 1
ATOM 1430 O O . ARG A 1 171 ? 3.302 -5.572 9.576 1.00 93.88 171 ARG A O 1
ATOM 1437 N N . ASP A 1 172 ? 5.095 -5.849 8.251 1.00 95.12 172 ASP A N 1
ATOM 1438 C CA . ASP A 1 172 ? 5.882 -4.800 8.895 1.00 95.12 172 ASP A CA 1
ATOM 1439 C C . ASP A 1 172 ? 5.473 -3.417 8.396 1.00 95.12 172 ASP A C 1
ATOM 1441 O O . ASP A 1 172 ? 5.346 -2.505 9.214 1.00 95.12 172 ASP A O 1
ATOM 1445 N N . ALA A 1 173 ? 5.120 -3.295 7.114 1.00 96.00 173 ALA A N 1
ATOM 1446 C CA . ALA A 1 173 ? 4.454 -2.107 6.585 1.00 96.00 173 ALA A CA 1
ATOM 1447 C C . ALA A 1 173 ? 3.145 -1.810 7.339 1.00 96.00 173 ALA A C 1
ATOM 1449 O O . ALA A 1 173 ? 2.961 -0.696 7.829 1.00 96.00 173 ALA A O 1
ATOM 1450 N N . LEU A 1 174 ? 2.279 -2.812 7.557 1.00 96.94 174 LEU A N 1
ATOM 1451 C CA . LEU A 1 174 ? 1.051 -2.621 8.346 1.00 96.94 174 LEU A CA 1
ATOM 1452 C C . LEU A 1 174 ? 1.343 -2.123 9.768 1.00 96.94 174 LEU A C 1
ATOM 1454 O O . LEU A 1 174 ? 0.653 -1.245 10.289 1.00 96.94 174 LEU A O 1
ATOM 1458 N N . ARG A 1 175 ? 2.372 -2.679 10.419 1.00 94.62 175 ARG A N 1
ATOM 1459 C CA . ARG A 1 175 ? 2.790 -2.233 11.756 1.00 94.62 175 ARG A CA 1
ATOM 1460 C C . ARG A 1 175 ? 3.298 -0.793 11.733 1.00 94.62 175 ARG A C 1
ATOM 1462 O O . ARG A 1 175 ? 3.004 -0.063 12.677 1.00 94.62 175 ARG A O 1
ATOM 1469 N N . ALA A 1 176 ? 4.052 -0.397 10.708 1.00 95.62 176 ALA A N 1
ATOM 1470 C CA . ALA A 1 176 ? 4.532 0.973 10.538 1.00 95.62 176 ALA A CA 1
ATOM 1471 C C . ALA A 1 176 ? 3.361 1.953 10.373 1.00 95.62 176 ALA A C 1
ATOM 1473 O O . ALA A 1 176 ? 3.279 2.923 11.126 1.00 95.62 176 ALA A O 1
ATOM 1474 N N . ILE A 1 177 ? 2.390 1.623 9.513 1.00 97.62 177 ILE A N 1
ATOM 1475 C CA . ILE A 1 177 ? 1.156 2.400 9.328 1.00 97.62 177 ILE A CA 1
ATOM 1476 C C . ILE A 1 177 ? 0.427 2.587 10.664 1.00 97.62 177 ILE A C 1
ATOM 1478 O O . ILE A 1 177 ? 0.179 3.718 11.079 1.00 97.62 177 ILE A O 1
ATOM 1482 N N . TYR A 1 178 ? 0.148 1.506 11.401 1.00 96.94 178 TYR A N 1
ATOM 1483 C CA . TYR A 1 178 ? -0.542 1.623 12.690 1.00 96.94 178 TYR A CA 1
ATOM 1484 C C . TYR A 1 178 ? 0.249 2.427 13.731 1.00 96.94 178 TYR A C 1
ATOM 1486 O O . TYR A 1 178 ? -0.362 3.146 14.515 1.00 96.94 178 TYR A O 1
ATOM 1494 N N . ARG A 1 179 ? 1.587 2.336 13.752 1.00 95.19 179 ARG A N 1
ATOM 1495 C CA . ARG A 1 179 ? 2.441 3.169 14.626 1.00 95.19 179 ARG A CA 1
ATOM 1496 C C . ARG A 1 179 ? 2.387 4.649 14.260 1.00 95.19 179 ARG A C 1
ATOM 1498 O O . ARG A 1 179 ? 2.521 5.486 15.145 1.00 95.19 179 ARG A O 1
ATOM 1505 N N . LYS A 1 180 ? 2.205 4.978 12.980 1.00 96.19 180 LYS A N 1
ATOM 1506 C CA . LYS A 1 180 ? 2.024 6.362 12.530 1.00 96.19 180 LYS A CA 1
ATOM 1507 C C . LYS A 1 180 ? 0.624 6.888 12.863 1.00 96.19 180 LYS A C 1
ATOM 1509 O O . LYS A 1 180 ? 0.470 8.069 13.169 1.00 96.19 180 LYS A O 1
ATOM 1514 N N . MET A 1 181 ? -0.392 6.028 12.816 1.00 96.50 181 MET A N 1
ATOM 1515 C CA . MET A 1 181 ? -1.772 6.388 13.158 1.00 96.50 181 MET A CA 1
ATOM 1516 C C . MET A 1 181 ? -1.969 6.579 14.670 1.00 96.50 181 MET A C 1
ATOM 1518 O O . MET A 1 181 ? -2.603 7.552 15.090 1.00 96.50 181 MET A O 1
ATOM 1522 N N . TYR A 1 182 ? -1.407 5.676 15.479 1.00 95.31 182 TYR A N 1
ATOM 1523 C CA . TYR A 1 182 ? -1.692 5.561 16.909 1.00 95.31 182 TYR A CA 1
ATOM 1524 C C . TYR A 1 182 ? -0.415 5.386 17.733 1.00 95.31 182 TYR A C 1
ATOM 1526 O O . TYR A 1 182 ? 0.474 4.612 17.370 1.00 95.31 182 TYR A O 1
ATOM 1534 N N . ALA A 1 183 ? -0.342 6.046 18.891 1.00 91.25 183 ALA A N 1
ATOM 1535 C CA . ALA A 1 183 ? 0.833 5.991 19.763 1.00 91.25 183 ALA A CA 1
ATOM 1536 C C . ALA A 1 183 ? 1.092 4.573 20.308 1.00 91.25 183 ALA A C 1
ATOM 1538 O O . ALA A 1 183 ? 2.239 4.172 20.503 1.00 91.25 183 ALA A O 1
ATOM 1539 N N . GLY A 1 184 ? 0.033 3.803 20.558 1.00 91.44 184 GLY A N 1
ATOM 1540 C CA . GLY A 1 184 ? 0.052 2.391 20.950 1.00 91.44 184 GLY A CA 1
ATOM 1541 C C . GLY A 1 184 ? 0.183 1.430 19.769 1.00 91.44 184 GLY A C 1
ATOM 1542 O O . GLY A 1 184 ? 0.107 0.209 19.940 1.00 91.44 184 GLY A O 1
ATOM 1543 N N . GLY A 1 185 ? 0.383 1.964 18.562 1.00 93.81 185 GLY A N 1
ATOM 1544 C CA . GLY A 1 185 ? 0.571 1.215 17.332 1.00 93.81 185 GLY A CA 1
ATOM 1545 C C . GLY A 1 185 ? -0.579 0.260 17.036 1.00 93.81 185 GLY A C 1
ATOM 1546 O O . GLY A 1 185 ? -1.752 0.590 17.184 1.00 93.81 185 GLY A O 1
ATOM 1547 N N . MET A 1 186 ? -0.233 -0.955 16.605 1.00 95.19 186 MET A N 1
ATOM 1548 C CA . MET A 1 186 ? -1.220 -1.946 16.166 1.00 95.19 186 MET A CA 1
ATOM 1549 C C . MET A 1 186 ? -2.214 -2.334 17.267 1.00 95.19 186 MET A C 1
ATOM 1551 O O . MET A 1 186 ? -3.362 -2.618 16.956 1.00 95.19 186 MET A O 1
ATOM 1555 N N . ALA A 1 187 ? -1.807 -2.356 18.539 1.00 95.69 187 ALA A N 1
ATOM 1556 C CA . ALA A 1 187 ? -2.720 -2.718 19.621 1.00 95.69 187 ALA A CA 1
ATOM 1557 C C . ALA A 1 187 ? -3.824 -1.666 19.799 1.00 95.69 187 ALA A C 1
ATOM 1559 O O . ALA A 1 187 ? -4.996 -2.021 19.862 1.00 95.69 187 ALA A O 1
ATOM 1560 N N . GLU A 1 188 ? -3.454 -0.383 19.813 1.00 96.00 188 GLU A N 1
ATOM 1561 C CA . GLU A 1 188 ? -4.418 0.719 19.864 1.00 96.00 188 GLU A CA 1
ATOM 1562 C C . GLU A 1 188 ? -5.281 0.758 18.599 1.00 96.00 188 GLU A C 1
ATOM 1564 O O . GLU A 1 188 ? -6.500 0.820 18.703 1.00 96.00 188 GLU A O 1
ATOM 1569 N N . GLY A 1 189 ? -4.687 0.577 17.415 1.00 96.31 189 GLY A N 1
ATOM 1570 C CA . GLY A 1 189 ? -5.447 0.520 16.165 1.00 96.31 189 GLY A CA 1
ATOM 1571 C C . GLY A 1 189 ? -6.479 -0.611 16.114 1.00 96.31 189 GLY A C 1
ATOM 1572 O O . GLY A 1 189 ? -7.563 -0.427 15.569 1.00 96.31 189 GLY A O 1
ATOM 1573 N N . LEU A 1 190 ? -6.197 -1.773 16.713 1.00 96.94 190 LEU A N 1
ATOM 1574 C CA . LEU A 1 190 ? -7.191 -2.844 16.836 1.00 96.94 190 LEU A CA 1
ATOM 1575 C C . LEU A 1 190 ? -8.308 -2.491 17.832 1.00 96.94 190 LEU A C 1
ATOM 1577 O O . LEU A 1 190 ? -9.451 -2.876 17.604 1.00 96.94 190 LEU A O 1
ATOM 1581 N N . LEU A 1 191 ? -8.018 -1.749 18.906 1.00 97.44 191 LEU A N 1
ATOM 1582 C CA . LEU A 1 191 ? -9.062 -1.247 19.809 1.00 97.44 191 LEU A CA 1
ATOM 1583 C C . LEU A 1 191 ? -9.980 -0.249 19.096 1.00 97.44 191 LEU A C 1
ATOM 1585 O O . LEU A 1 191 ? -11.194 -0.367 19.231 1.00 97.44 191 LEU A O 1
ATOM 1589 N N . GLU A 1 192 ? -9.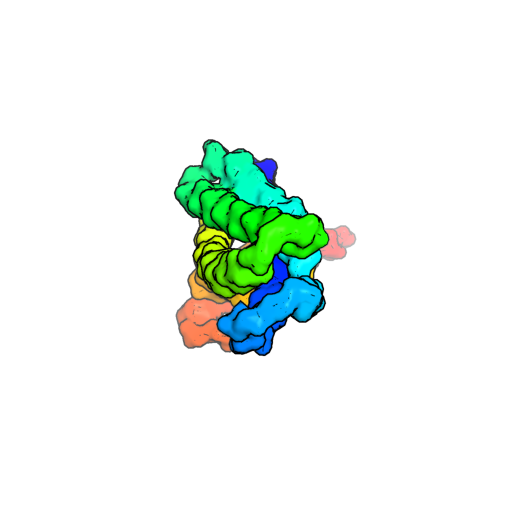424 0.652 18.280 1.00 97.38 192 GLU A N 1
ATOM 1590 C CA . GLU A 1 192 ? -10.215 1.569 17.445 1.00 97.38 192 GLU A CA 1
ATOM 1591 C C . GLU A 1 192 ? -11.126 0.810 16.474 1.00 97.38 192 GLU A C 1
ATOM 1593 O O . GLU A 1 192 ? -12.312 1.110 16.359 1.00 97.38 192 GLU A O 1
ATOM 1598 N N . VAL A 1 193 ? -10.603 -0.223 15.803 1.00 97.19 193 VAL A N 1
ATOM 1599 C CA . VAL A 1 193 ? -11.399 -1.085 14.913 1.00 97.19 193 VAL A CA 1
ATOM 1600 C C . VAL A 1 193 ? -12.534 -1.771 15.680 1.00 97.19 193 VAL A C 1
ATOM 1602 O O . VAL A 1 193 ? -13.671 -1.792 15.205 1.00 97.19 193 VAL A O 1
ATOM 1605 N N . ALA A 1 194 ? -12.240 -2.341 16.851 1.00 97.38 194 ALA A N 1
ATOM 1606 C CA . ALA A 1 194 ? -13.227 -3.046 17.662 1.00 97.38 194 ALA A CA 1
ATOM 1607 C C . ALA A 1 194 ? -14.343 -2.117 18.145 1.00 97.38 194 ALA A C 1
ATOM 1609 O O . ALA A 1 194 ? -15.521 -2.436 17.985 1.00 97.38 194 ALA A O 1
ATOM 1610 N N . GLU A 1 195 ? -13.980 -0.954 18.685 1.00 97.12 195 GLU A N 1
ATOM 1611 C CA . GLU A 1 195 ? -14.933 0.065 19.118 1.00 97.12 195 GLU A CA 1
ATOM 1612 C C . GLU A 1 195 ? -15.786 0.550 17.946 1.00 97.12 195 GLU A C 1
ATOM 1614 O O . GLU A 1 195 ? -17.004 0.692 18.058 1.00 97.12 195 GLU A O 1
ATOM 1619 N N . ASN A 1 196 ? -15.166 0.734 16.784 1.00 96.31 196 ASN A N 1
ATOM 1620 C CA . ASN A 1 196 ? -15.880 1.123 15.590 1.00 96.31 196 ASN A CA 1
ATOM 1621 C C . ASN A 1 196 ? -16.903 0.057 15.157 1.00 96.31 196 ASN A C 1
ATOM 1623 O O . ASN A 1 196 ? -18.021 0.414 14.793 1.00 96.31 196 ASN A O 1
ATOM 1627 N N . PHE A 1 197 ? -16.573 -1.239 15.210 1.00 97.06 197 PHE A N 1
ATOM 1628 C CA . PHE A 1 197 ? -17.541 -2.314 14.951 1.00 97.06 197 PHE A CA 1
ATOM 1629 C C . PHE A 1 197 ? -18.662 -2.364 15.990 1.00 97.06 197 PHE A C 1
ATOM 1631 O O . PHE A 1 197 ? -19.825 -2.487 15.602 1.00 97.06 197 PHE A O 1
ATOM 1638 N N . LEU A 1 198 ? -18.327 -2.222 17.276 1.00 95.56 198 LEU A N 1
ATOM 1639 C CA . LEU A 1 198 ? -19.287 -2.181 18.379 1.00 95.56 198 LEU A CA 1
ATOM 1640 C C . LEU A 1 198 ? -20.326 -1.071 18.166 1.00 95.56 198 LEU A C 1
ATOM 1642 O O . LEU A 1 198 ? -21.525 -1.342 18.194 1.00 95.56 198 LEU A O 1
ATOM 1646 N N . ARG A 1 199 ? -19.877 0.152 17.856 1.00 94.56 199 ARG A N 1
ATOM 1647 C CA . ARG A 1 199 ? -20.755 1.311 17.607 1.00 94.56 199 ARG A CA 1
ATOM 1648 C C . ARG A 1 199 ? -21.705 1.126 16.420 1.00 94.56 199 ARG A C 1
ATOM 1650 O O . ARG A 1 199 ? -22.732 1.788 16.367 1.00 94.56 199 ARG A O 1
ATOM 1657 N N . SER A 1 200 ? -21.381 0.252 15.467 1.00 93.44 200 SER A N 1
ATOM 1658 C CA . SER A 1 200 ? -22.251 -0.051 14.319 1.00 93.44 200 SER A CA 1
ATOM 1659 C C . SER A 1 200 ? -22.999 -1.378 14.436 1.00 93.44 200 SER A C 1
ATOM 1661 O O . SER A 1 200 ? -23.505 -1.864 13.429 1.00 93.44 200 SER A O 1
ATOM 1663 N N . GLY A 1 201 ? -23.042 -1.998 15.616 1.00 94.56 201 GLY A N 1
ATOM 1664 C CA . GLY A 1 201 ? -23.810 -3.229 15.824 1.00 94.56 201 GLY A CA 1
ATOM 1665 C C . GLY A 1 201 ? -23.133 -4.516 15.340 1.00 94.56 201 GLY A C 1
ATOM 1666 O O . GLY A 1 201 ? -23.724 -5.589 15.414 1.00 94.56 201 GLY A O 1
ATOM 1667 N N . PHE A 1 202 ? -21.882 -4.467 14.871 1.00 94.94 202 PHE A N 1
ATOM 1668 C CA . PHE A 1 202 ? -21.147 -5.657 14.421 1.00 94.94 202 PHE A CA 1
ATOM 1669 C C . PHE A 1 202 ? -20.448 -6.358 15.595 1.00 94.94 202 PHE A C 1
ATOM 1671 O O . PHE A 1 202 ? -19.225 -6.518 15.606 1.00 94.94 202 PHE A O 1
ATOM 1678 N N . TYR A 1 203 ? -21.219 -6.772 16.602 1.00 95.31 203 TYR A N 1
ATOM 1679 C CA . TYR A 1 203 ? -20.693 -7.223 17.894 1.00 95.31 203 TYR A CA 1
ATOM 1680 C C . TYR A 1 203 ? -19.779 -8.454 17.800 1.00 95.31 203 TYR A C 1
ATOM 1682 O O . TYR A 1 203 ? -18.731 -8.487 18.442 1.00 95.31 203 TYR A O 1
ATOM 1690 N N . MET A 1 204 ? -20.106 -9.426 16.940 1.00 95.00 204 MET A N 1
ATOM 1691 C CA . MET A 1 204 ? -19.245 -10.598 16.714 1.00 95.00 204 MET A CA 1
ATOM 1692 C C . MET A 1 204 ? -17.877 -10.204 16.143 1.00 95.00 204 MET A C 1
ATOM 1694 O O . MET A 1 204 ? -16.846 -10.655 16.637 1.00 95.00 204 MET A O 1
ATOM 1698 N N . ARG A 1 205 ? -17.842 -9.277 15.176 1.00 95.50 205 ARG A N 1
ATOM 1699 C CA . ARG A 1 205 ? -16.576 -8.759 14.628 1.00 95.50 205 ARG A CA 1
ATOM 1700 C C . ARG A 1 205 ? -15.792 -7.968 15.668 1.00 95.50 205 ARG A C 1
ATOM 1702 O O . ARG A 1 205 ? -14.573 -8.098 15.737 1.00 95.50 205 ARG A O 1
ATOM 1709 N N . ALA A 1 206 ? -16.473 -7.164 16.486 1.00 96.69 206 ALA A N 1
ATOM 1710 C CA . ALA A 1 206 ? -15.832 -6.455 17.590 1.00 96.69 206 ALA A CA 1
ATOM 1711 C C . ALA A 1 206 ? -15.160 -7.445 18.558 1.00 96.69 206 ALA A C 1
ATOM 1713 O O . ALA A 1 206 ? -13.985 -7.272 18.881 1.00 96.69 206 ALA A O 1
ATOM 1714 N N . LYS A 1 207 ? -15.855 -8.527 18.939 1.00 96.31 207 LYS A N 1
ATOM 1715 C CA . LYS A 1 207 ? -15.314 -9.595 19.793 1.00 96.31 207 LYS A CA 1
ATOM 1716 C C . LYS A 1 207 ? -14.045 -10.223 19.205 1.00 96.31 207 LYS A C 1
ATOM 1718 O O . LYS A 1 207 ? -13.012 -10.239 19.874 1.00 96.31 207 LYS A O 1
ATOM 1723 N N . GLU A 1 208 ? -14.090 -10.656 17.945 1.00 95.62 208 GLU A N 1
ATOM 1724 C CA . GLU A 1 208 ? -12.940 -11.259 17.251 1.00 95.62 208 GLU A CA 1
ATOM 1725 C C . GLU A 1 208 ? -11.715 -10.332 17.215 1.00 95.62 208 GLU A C 1
ATOM 1727 O O . GLU A 1 208 ? -10.566 -10.769 17.346 1.00 95.62 208 GLU A O 1
ATOM 1732 N N . VAL A 1 209 ? -11.937 -9.030 17.015 1.00 96.69 209 VAL A N 1
ATOM 1733 C CA . VAL A 1 209 ? -10.858 -8.038 17.012 1.00 96.69 209 VAL A CA 1
ATOM 1734 C C . VAL A 1 209 ? -10.250 -7.913 18.412 1.00 96.69 209 VAL A C 1
ATOM 1736 O O . VAL A 1 209 ? -9.026 -7.961 18.538 1.00 96.69 209 VAL A O 1
ATOM 1739 N N . LEU A 1 210 ? -11.073 -7.813 19.463 1.00 96.44 210 LEU A N 1
ATOM 1740 C CA . LEU A 1 210 ? -10.611 -7.690 20.854 1.00 96.44 210 LEU A CA 1
ATOM 1741 C C . LEU A 1 210 ? -9.799 -8.915 21.306 1.00 96.44 210 LEU A C 1
ATOM 1743 O O . LEU A 1 210 ? -8.789 -8.766 22.000 1.00 96.44 210 LEU A O 1
ATOM 1747 N N . GLU A 1 211 ? -10.183 -10.118 20.878 1.00 94.19 211 GLU A N 1
ATOM 1748 C CA . GLU A 1 211 ? -9.420 -11.346 21.135 1.00 94.19 211 GLU A CA 1
ATOM 1749 C C . GLU A 1 211 ? -8.016 -11.282 20.517 1.00 94.19 211 GLU A C 1
ATOM 1751 O O . GLU A 1 211 ? -7.019 -11.565 21.191 1.00 94.19 211 GLU A O 1
ATOM 1756 N N . LYS A 1 212 ? -7.906 -10.809 19.267 1.00 92.69 212 LYS A N 1
ATOM 1757 C CA . LYS A 1 212 ? -6.613 -10.610 18.587 1.00 92.69 212 LYS A CA 1
ATOM 1758 C C . LYS A 1 212 ? -5.750 -9.561 19.297 1.00 92.69 212 LYS A C 1
ATOM 1760 O O . LYS A 1 212 ? -4.529 -9.742 19.397 1.00 92.69 212 LYS A O 1
ATOM 1765 N N . THR A 1 213 ? -6.358 -8.497 19.825 1.00 94.62 213 THR A N 1
ATOM 1766 C CA . THR A 1 213 ? -5.662 -7.393 20.508 1.00 94.62 213 THR A CA 1
ATOM 1767 C C . THR A 1 213 ? -4.869 -7.849 21.732 1.00 94.62 213 THR A C 1
ATOM 1769 O O . THR A 1 213 ? -3.756 -7.360 21.945 1.00 94.62 213 THR A O 1
ATOM 1772 N N . ARG A 1 214 ? -5.366 -8.832 22.500 1.00 89.56 214 ARG A N 1
ATOM 1773 C CA . ARG A 1 214 ? -4.698 -9.345 23.719 1.00 89.56 214 ARG A CA 1
ATOM 1774 C C . ARG A 1 214 ? -3.237 -9.727 23.484 1.00 89.56 214 ARG A C 1
ATOM 1776 O O . ARG A 1 214 ? -2.359 -9.357 24.262 1.00 89.56 214 ARG A O 1
ATOM 1783 N N . SER A 1 215 ? -2.963 -10.432 22.387 1.00 88.25 215 SER A N 1
ATOM 1784 C CA . SER A 1 215 ? -1.603 -10.863 22.033 1.00 88.25 215 SER A CA 1
ATOM 1785 C C . SER A 1 215 ? -0.664 -9.691 21.709 1.00 88.25 215 SER A C 1
ATOM 1787 O O . SER A 1 215 ? 0.545 -9.791 21.908 1.00 88.25 215 SER A O 1
ATOM 1789 N N . ARG A 1 216 ? -1.211 -8.564 21.235 1.00 89.62 216 ARG A N 1
ATOM 1790 C CA . ARG A 1 216 ? -0.447 -7.384 20.808 1.00 89.62 216 ARG A CA 1
ATOM 1791 C C . ARG A 1 216 ? -0.107 -6.450 21.961 1.00 89.62 216 ARG A C 1
ATOM 1793 O O . ARG A 1 216 ? 0.972 -5.868 21.940 1.00 89.62 216 ARG A O 1
ATOM 1800 N N . LEU A 1 217 ? -0.962 -6.358 22.980 1.00 89.69 217 LEU A N 1
ATOM 1801 C CA . LEU A 1 217 ? -0.701 -5.545 24.177 1.00 89.69 217 LEU A CA 1
ATOM 1802 C C . LEU A 1 217 ? 0.565 -5.984 24.923 1.00 89.69 217 LEU A C 1
ATOM 1804 O O . LEU A 1 217 ? 1.308 -5.145 25.422 1.00 89.69 217 LEU A O 1
ATOM 1808 N N . ARG A 1 218 ? 0.871 -7.288 24.913 1.00 85.69 218 ARG A N 1
ATOM 1809 C CA . ARG A 1 218 ? 2.094 -7.847 25.519 1.00 85.69 218 ARG A CA 1
ATOM 1810 C C . ARG A 1 218 ? 3.387 -7.327 24.883 1.00 85.69 218 ARG A C 1
ATOM 1812 O O . ARG A 1 218 ? 4.439 -7.412 25.502 1.00 85.69 218 ARG A O 1
ATOM 1819 N N . LEU A 1 219 ? 3.318 -6.806 23.656 1.00 86.00 219 LEU A N 1
ATOM 1820 C CA . LEU A 1 219 ? 4.473 -6.275 22.926 1.00 86.00 219 LEU A CA 1
ATOM 1821 C C . LEU A 1 219 ? 4.752 -4.798 23.256 1.00 86.00 219 LEU A C 1
ATOM 1823 O O . LEU A 1 219 ? 5.746 -4.242 22.783 1.00 86.00 219 LEU A O 1
ATOM 1827 N N . ILE A 1 220 ? 3.886 -4.148 24.040 1.00 88.56 220 ILE A N 1
ATOM 1828 C CA . ILE A 1 220 ? 4.058 -2.755 24.457 1.00 88.56 220 ILE A CA 1
ATOM 1829 C C . ILE A 1 220 ? 5.034 -2.704 25.631 1.00 88.56 220 ILE A C 1
ATOM 1831 O O . ILE A 1 220 ? 4.766 -3.246 26.699 1.00 88.56 220 ILE A O 1
ATOM 1835 N N . LYS A 1 221 ? 6.162 -2.014 25.428 1.00 87.94 221 LYS A N 1
ATOM 1836 C CA . LYS A 1 221 ? 7.222 -1.875 26.439 1.00 87.94 221 LYS A CA 1
ATOM 1837 C C . LYS A 1 221 ? 6.894 -0.856 27.534 1.00 87.94 221 LYS A C 1
ATOM 1839 O O . LYS A 1 221 ? 7.352 -1.007 28.658 1.00 87.94 221 LYS A O 1
ATOM 1844 N N . LYS A 1 222 ? 6.137 0.199 27.212 1.00 91.44 222 LYS A N 1
ATOM 1845 C CA . LYS A 1 222 ? 5.787 1.258 28.170 1.00 91.44 222 LYS A CA 1
ATOM 1846 C C . LYS A 1 222 ? 4.633 0.797 29.059 1.00 91.44 222 LYS A C 1
ATOM 1848 O O . LYS A 1 222 ? 3.514 0.647 28.570 1.00 91.44 222 LYS A O 1
ATOM 1853 N N . GLN A 1 223 ? 4.904 0.597 30.348 1.00 90.31 223 GLN A N 1
ATOM 1854 C CA . GLN A 1 223 ? 3.940 0.010 31.281 1.00 90.31 223 GLN A CA 1
ATOM 1855 C C . GLN A 1 223 ? 2.667 0.854 31.437 1.00 90.31 223 GLN A C 1
ATOM 1857 O O . GLN A 1 223 ? 1.572 0.306 31.383 1.00 90.31 223 GLN A O 1
ATOM 1862 N N . GLU A 1 224 ? 2.786 2.177 31.559 1.00 91.56 224 GLU A N 1
ATOM 1863 C CA . GLU A 1 224 ? 1.631 3.082 31.685 1.00 91.56 224 GLU A CA 1
ATOM 1864 C C . GLU A 1 224 ? 0.697 2.996 30.473 1.00 91.56 224 GLU A C 1
ATOM 1866 O O . GLU A 1 224 ? -0.510 2.795 30.606 1.00 91.56 224 GLU A O 1
ATOM 1871 N N . GLN A 1 225 ? 1.276 3.070 29.272 1.00 92.19 225 GLN A N 1
ATOM 1872 C CA . GLN A 1 225 ? 0.537 2.945 28.021 1.00 92.19 225 GLN A CA 1
ATOM 1873 C C . GLN A 1 225 ? -0.127 1.570 27.905 1.00 92.19 225 GLN A C 1
ATOM 1875 O O . GLN A 1 225 ? -1.289 1.470 27.514 1.00 92.19 225 GLN A O 1
ATOM 1880 N N . ARG A 1 226 ? 0.594 0.505 28.272 1.00 93.50 226 ARG A N 1
ATOM 1881 C CA . ARG A 1 226 ? 0.058 -0.855 28.289 1.00 93.50 226 ARG A CA 1
ATOM 1882 C C . ARG A 1 226 ? -1.134 -0.974 29.242 1.00 93.50 226 ARG A C 1
ATOM 1884 O O . ARG A 1 226 ? -2.169 -1.479 28.821 1.00 93.50 226 ARG A O 1
ATOM 1891 N N . ASN A 1 227 ? -1.014 -0.478 30.473 1.00 94.38 227 ASN A N 1
ATOM 1892 C CA . ASN A 1 227 ? -2.081 -0.517 31.475 1.00 94.38 227 ASN A CA 1
ATOM 1893 C C . ASN A 1 227 ? -3.330 0.239 30.996 1.00 94.38 227 ASN A C 1
ATOM 1895 O O . ASN A 1 227 ? -4.442 -0.273 31.113 1.00 94.38 227 ASN A O 1
ATOM 1899 N N . SER A 1 228 ? -3.145 1.423 30.401 1.00 95.12 228 SER A N 1
ATOM 1900 C CA . SER A 1 228 ? -4.238 2.220 29.831 1.00 95.12 228 SER A CA 1
ATOM 1901 C C . SER A 1 228 ? -4.991 1.462 28.728 1.00 95.12 228 SER A C 1
ATOM 1903 O O . SER A 1 228 ? -6.220 1.348 28.756 1.00 95.12 228 SER A O 1
ATOM 1905 N N . LEU A 1 229 ? -4.265 0.850 27.787 1.00 96.00 229 LEU A N 1
ATOM 1906 C CA . LEU A 1 229 ? -4.877 0.086 26.698 1.00 96.00 229 LEU A CA 1
ATOM 1907 C C . LEU A 1 229 ? -5.486 -1.245 27.173 1.00 96.00 229 LEU A C 1
ATOM 1909 O O . LEU A 1 229 ? -6.509 -1.667 26.636 1.00 96.00 229 LEU A O 1
ATOM 1913 N N . GLU A 1 230 ? -4.913 -1.896 28.190 1.00 96.44 230 GLU A N 1
ATOM 1914 C CA . GLU A 1 230 ? -5.509 -3.072 28.838 1.00 96.44 230 GLU A CA 1
ATOM 1915 C C . GLU A 1 230 ? -6.833 -2.722 29.538 1.00 96.44 230 GLU A C 1
ATOM 1917 O O . GLU A 1 230 ? -7.799 -3.480 29.427 1.00 96.44 230 GLU A O 1
ATOM 1922 N N . ALA A 1 231 ? -6.920 -1.565 30.202 1.00 96.50 231 ALA A N 1
ATOM 1923 C CA . ALA A 1 231 ? -8.168 -1.083 30.792 1.00 96.50 231 ALA A CA 1
ATOM 1924 C C . ALA A 1 231 ? -9.232 -0.813 29.714 1.00 96.50 231 ALA A C 1
ATOM 1926 O O . ALA A 1 231 ? -10.370 -1.274 29.840 1.00 96.50 231 ALA A O 1
ATOM 1927 N N . ARG A 1 232 ? -8.850 -0.152 28.611 1.00 97.25 232 ARG A N 1
ATOM 1928 C CA . ARG A 1 232 ? -9.743 0.078 27.461 1.00 97.25 232 ARG A CA 1
ATOM 1929 C C . ARG A 1 232 ? -10.214 -1.233 26.826 1.00 97.25 232 ARG A C 1
ATOM 1931 O O . ARG A 1 232 ? -11.397 -1.363 26.525 1.00 97.25 232 ARG A O 1
ATOM 1938 N N . LEU A 1 233 ? -9.325 -2.219 26.674 1.00 97.12 233 LEU A N 1
ATOM 1939 C CA . LEU A 1 233 ? -9.678 -3.556 26.192 1.00 97.12 233 LEU A CA 1
ATOM 1940 C C . LEU A 1 233 ? -10.756 -4.198 27.075 1.00 97.12 233 LEU A C 1
ATOM 1942 O O . LEU A 1 233 ? -11.763 -4.658 26.547 1.00 97.12 233 LEU A O 1
ATOM 1946 N N . ARG A 1 234 ? -10.562 -4.221 28.402 1.00 96.94 234 ARG A N 1
ATOM 1947 C CA . ARG A 1 234 ? -11.526 -4.824 29.343 1.00 96.94 234 ARG A CA 1
ATOM 1948 C C . ARG A 1 234 ? -12.892 -4.148 29.262 1.00 96.94 234 ARG A C 1
ATOM 1950 O O . ARG A 1 234 ? -13.905 -4.838 29.217 1.00 96.94 234 ARG A O 1
ATOM 1957 N N . LYS A 1 235 ? -12.909 -2.814 29.186 1.00 97.56 235 LYS A N 1
ATOM 1958 C CA . LYS A 1 235 ? -14.140 -2.032 29.026 1.00 97.56 235 LYS A CA 1
ATOM 1959 C C . LYS A 1 235 ? -14.894 -2.427 27.751 1.00 97.56 235 LYS A C 1
ATOM 1961 O O . LYS A 1 235 ? -16.059 -2.800 27.827 1.00 97.56 235 LYS A O 1
ATOM 1966 N N . LEU A 1 236 ? -14.215 -2.419 26.601 1.00 96.94 236 LEU A N 1
ATOM 1967 C CA . LEU A 1 236 ? -14.827 -2.786 25.318 1.00 96.94 236 LEU A CA 1
ATOM 1968 C C . LEU A 1 236 ? -15.297 -4.247 25.288 1.00 96.94 236 LEU A C 1
ATOM 1970 O O . LEU A 1 236 ? -16.321 -4.540 24.682 1.00 96.94 236 LEU A O 1
ATOM 1974 N N . GLN A 1 237 ? -14.581 -5.165 25.947 1.00 96.81 237 GLN A N 1
ATOM 1975 C CA . GLN A 1 237 ? -15.008 -6.563 26.063 1.00 96.81 237 GLN A CA 1
ATOM 1976 C C . GLN A 1 237 ? -16.330 -6.690 26.822 1.00 96.81 237 GLN A C 1
ATOM 1978 O O . GLN A 1 237 ? -17.249 -7.323 26.310 1.00 96.81 237 GLN A O 1
ATOM 1983 N N . ALA A 1 238 ? -16.459 -6.021 27.971 1.00 96.69 238 ALA A N 1
ATOM 1984 C CA . ALA A 1 238 ? -17.705 -6.010 28.734 1.00 96.69 238 ALA A CA 1
ATOM 1985 C C . ALA A 1 238 ? -18.865 -5.380 27.939 1.00 96.69 238 ALA A C 1
ATOM 1987 O O . ALA A 1 238 ? -19.982 -5.891 27.956 1.00 96.69 238 ALA A O 1
ATOM 1988 N N . GLU A 1 239 ? -18.613 -4.291 27.205 1.00 96.81 239 GLU A N 1
ATOM 1989 C CA . GLU A 1 239 ? -19.629 -3.659 26.351 1.00 96.81 239 GLU A CA 1
ATOM 1990 C C . GLU A 1 239 ? -20.092 -4.583 25.214 1.00 96.81 239 GLU A C 1
ATOM 1992 O O . GLU A 1 239 ? -21.294 -4.705 24.975 1.00 96.81 239 GLU A O 1
ATOM 1997 N N . VAL A 1 240 ? -19.161 -5.273 24.545 1.00 95.81 240 VAL A N 1
ATOM 1998 C CA . VAL A 1 240 ? -19.474 -6.247 23.487 1.00 95.81 240 VAL A CA 1
ATOM 1999 C C . VAL A 1 240 ? -20.250 -7.441 24.037 1.00 95.81 240 VAL A C 1
ATOM 2001 O O . VAL A 1 240 ? -21.233 -7.849 23.425 1.00 95.81 240 VAL A O 1
ATOM 2004 N N . GLU A 1 241 ? -19.843 -7.998 25.178 1.00 94.69 241 GLU A N 1
ATOM 2005 C CA . GLU A 1 241 ? -20.535 -9.125 25.817 1.00 94.69 241 GLU A CA 1
ATOM 2006 C C . GLU A 1 241 ? -21.958 -8.745 26.230 1.00 94.69 241 GLU A C 1
ATOM 2008 O O . GLU A 1 241 ? -22.906 -9.456 25.903 1.00 94.69 241 GLU A O 1
ATOM 2013 N N . ASN A 1 242 ? -22.136 -7.577 26.850 1.00 94.81 242 ASN A N 1
ATOM 2014 C CA . ASN A 1 242 ? -23.458 -7.058 27.191 1.00 94.81 242 ASN A CA 1
ATOM 2015 C C . ASN A 1 242 ? -24.335 -6.850 25.948 1.00 94.81 242 ASN A C 1
ATOM 2017 O O . ASN A 1 242 ? -25.521 -7.179 25.972 1.00 94.81 242 ASN A O 1
ATOM 2021 N N . ALA A 1 243 ? -23.772 -6.316 24.861 1.00 93.25 243 ALA A N 1
ATOM 2022 C CA . ALA A 1 243 ? -24.503 -6.118 23.612 1.00 93.25 243 ALA A CA 1
ATOM 2023 C C . ALA A 1 243 ? -24.899 -7.453 22.961 1.00 93.25 243 ALA A C 1
ATOM 2025 O O . ALA A 1 243 ? -26.042 -7.612 22.531 1.00 93.25 243 ALA A O 1
ATOM 2026 N N . LEU A 1 244 ? -23.995 -8.437 22.943 1.00 92.25 244 LEU A N 1
ATOM 2027 C CA . LEU A 1 244 ? -24.274 -9.786 22.447 1.00 92.25 244 LEU A CA 1
ATOM 2028 C C . LEU A 1 244 ? -25.359 -10.476 23.272 1.00 92.25 244 LEU A C 1
ATOM 2030 O O . LEU A 1 244 ? -26.299 -10.998 22.686 1.00 92.25 244 LEU A O 1
ATOM 2034 N N . ASN A 1 245 ? -25.283 -10.423 24.603 1.00 92.00 245 ASN A N 1
ATOM 2035 C CA . ASN A 1 245 ? -26.285 -11.028 25.483 1.00 92.00 245 ASN A CA 1
ATOM 2036 C C . ASN A 1 245 ? -27.674 -10.413 25.270 1.00 92.00 245 ASN A C 1
ATOM 2038 O O . ASN A 1 245 ? -28.658 -11.139 25.210 1.00 92.00 245 ASN A O 1
ATOM 2042 N N . LYS A 1 246 ? -27.761 -9.092 25.073 1.00 90.56 246 LYS A N 1
ATOM 2043 C CA . LYS A 1 246 ? -29.031 -8.420 24.746 1.00 90.56 246 LYS A CA 1
ATOM 2044 C C . LYS A 1 246 ? -29.574 -8.786 23.363 1.00 90.56 246 LYS A C 1
ATOM 2046 O O . LYS A 1 246 ? -30.781 -8.781 23.173 1.00 90.56 246 LYS A O 1
ATOM 2051 N N . THR A 1 247 ? -28.695 -9.072 22.403 1.00 85.12 247 THR A N 1
ATOM 2052 C CA . THR A 1 247 ? -29.083 -9.338 21.006 1.00 85.12 247 THR A CA 1
ATOM 2053 C C . THR A 1 247 ? -29.384 -10.818 20.751 1.00 85.12 247 THR A C 1
ATOM 2055 O O . THR A 1 247 ? -30.237 -11.132 19.932 1.00 85.12 247 THR A O 1
ATOM 2058 N N . LEU A 1 248 ? -28.682 -11.729 21.433 1.00 79.00 248 LEU A N 1
ATOM 2059 C CA . LEU A 1 248 ? -28.772 -13.185 21.250 1.00 79.00 248 LEU A CA 1
ATOM 2060 C C . LEU A 1 248 ? -29.526 -13.897 22.383 1.00 79.00 248 LEU A C 1
ATOM 2062 O O . LEU A 1 248 ? -29.992 -15.012 22.185 1.00 79.00 248 LEU A O 1
ATOM 2066 N N . GLY A 1 249 ? -29.614 -13.282 23.565 1.00 60.22 249 GLY A N 1
ATOM 2067 C CA . GLY A 1 249 ? -30.288 -13.824 24.750 1.00 60.22 249 GLY A CA 1
ATOM 2068 C C . GLY A 1 249 ? -31.703 -13.284 24.970 1.00 60.22 249 GLY A C 1
ATOM 2069 O O . GLY A 1 249 ? -32.266 -13.512 26.034 1.00 60.22 249 GLY A O 1
ATOM 2070 N N . GLY A 1 250 ? -32.265 -12.553 24.002 1.00 51.78 250 GLY A N 1
ATOM 2071 C CA . GLY A 1 250 ? -33.672 -12.156 23.998 1.00 51.78 250 GLY A CA 1
ATOM 2072 C C . GLY A 1 250 ? -34.556 -13.275 23.451 1.00 51.78 250 GLY A C 1
ATOM 2073 O O . GLY A 1 250 ? -34.951 -13.220 22.288 1.00 51.78 250 GLY A O 1
ATOM 2074 N N . VAL A 1 251 ? -34.824 -14.281 24.288 1.00 41.03 251 VAL A N 1
ATOM 2075 C CA . VAL A 1 251 ? -36.004 -15.158 24.205 1.00 41.03 251 VAL A CA 1
ATOM 2076 C C . VAL A 1 251 ? -36.836 -14.900 25.449 1.00 41.03 251 VAL A C 1
ATOM 2078 O O . VAL A 1 251 ? -36.233 -14.912 26.546 1.00 41.03 251 VAL A O 1
#

Secondary structure (DSSP, 8-state):
--HHHHHHHHHHHHHHHHHHHHHHHHHHHHHHHHHHHHS---HHHHHHHHHHHTHHHHHHIIIIIIHHHHHHHHHHGGGS--HHHHHHHHHHHHHHHHHHHHHHHHHHHHTT--SSHHHHHHHHHHHHHHHHHHHHHHHHHHHHHHHHHTTT-HHHHHHHHHHHHHH-S-HHHHHHHHHHH-TTHHHHHHHHHHHHHHHTT-HHHHHHHHHHHHHHHTT---HHHHHHHHHHHHHHHHHHHHHHHHHHS--